Protein AF-R6AYK2-F1 (afdb_monomer)

Radius of gyration: 21.03 Å; Cα contacts (8 Å, |Δi|>4): 185; chains: 1; bounding box: 47×39×58 Å

Foldseek 3Di:
DLVLLVCLLVDPDPVSLVVSLVVLCVVVVVVVVVVVVVVVCLQQDWFWAQDPVVRATDIDGSLLVVLCVVCVVLVVLQVQLVVLLVCLSVCSNPDSPPSCSNVSNVSSVVSNVVSVVCSLQDDRTQVAADPPDRSPTDHPVRPDDDPVVVVVVVVVCVCVVVVVVVVVVVVVVVVVPDDD

Structure (mmCIF, N/CA/C/O backbone):
data_AF-R6AYK2-F1
#
_entry.id   AF-R6AYK2-F1
#
loop_
_atom_site.group_PDB
_atom_site.id
_atom_site.type_symbol
_atom_site.label_atom_id
_atom_site.label_alt_id
_atom_site.label_comp_id
_atom_site.label_asym_id
_atom_site.label_entity_id
_atom_site.label_seq_id
_atom_site.pdbx_PDB_ins_code
_atom_site.Cartn_x
_atom_site.Cartn_y
_atom_site.Cartn_z
_atom_site.occupancy
_atom_site.B_iso_or_equiv
_atom_site.auth_seq_id
_atom_site.auth_comp_id
_atom_site.auth_asym_id
_atom_site.auth_atom_id
_atom_site.pdbx_PDB_model_num
ATOM 1 N N . MET A 1 1 ? -0.346 2.649 16.022 1.00 81.25 1 MET A N 1
ATOM 2 C CA . MET A 1 1 ? -1.667 2.853 15.358 1.00 81.25 1 MET A CA 1
ATOM 3 C C . MET A 1 1 ? -2.576 1.606 15.294 1.00 81.25 1 MET A C 1
ATOM 5 O O . MET A 1 1 ? -3.534 1.567 16.056 1.00 81.25 1 MET A O 1
ATOM 9 N N . LEU A 1 2 ? -2.328 0.584 14.452 1.00 85.12 2 LEU A N 1
ATOM 10 C CA . LEU A 1 2 ? -3.235 -0.587 14.296 1.00 85.12 2 LEU A CA 1
ATOM 11 C C . LEU A 1 2 ? -3.504 -1.344 15.611 1.00 85.12 2 LEU A C 1
ATOM 13 O O . LEU A 1 2 ? -4.649 -1.671 15.910 1.00 85.12 2 LEU A O 1
ATOM 17 N N . GLY A 1 3 ? -2.471 -1.554 16.434 1.00 84.00 3 GLY A N 1
ATOM 18 C CA . GLY A 1 3 ? -2.627 -2.174 17.756 1.00 84.00 3 GLY A CA 1
ATOM 19 C C . GLY A 1 3 ? -3.515 -1.362 18.706 1.00 84.00 3 GLY A C 1
ATOM 20 O O . GLY A 1 3 ? -4.339 -1.932 19.412 1.00 84.00 3 GLY A O 1
ATOM 21 N N . ALA A 1 4 ? -3.429 -0.028 18.667 1.00 83.38 4 ALA A N 1
ATOM 22 C CA . ALA A 1 4 ? -4.300 0.838 19.461 1.00 83.38 4 ALA A CA 1
ATOM 23 C C . ALA A 1 4 ? -5.765 0.737 19.005 1.00 83.38 4 ALA A C 1
ATOM 25 O O . ALA A 1 4 ? -6.649 0.647 19.853 1.00 83.38 4 ALA A O 1
ATOM 26 N N . LEU A 1 5 ? -6.022 0.672 17.690 1.00 84.44 5 LEU A N 1
ATOM 27 C CA . LEU A 1 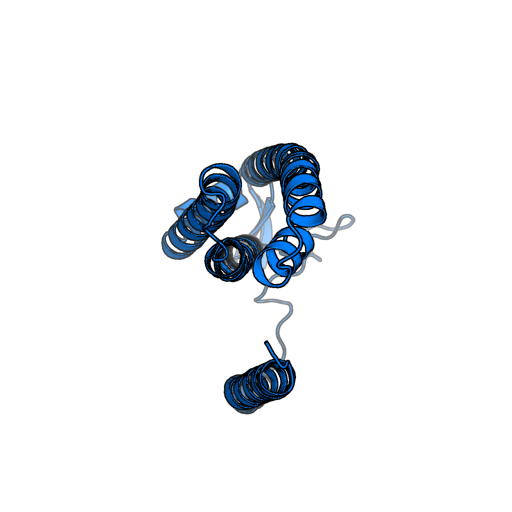5 ? -7.363 0.432 17.132 1.00 84.44 5 LEU A CA 1
ATOM 28 C C . LEU A 1 5 ? -7.912 -0.951 17.512 1.00 84.44 5 LEU A C 1
ATOM 30 O O . LEU A 1 5 ? -9.092 -1.069 17.842 1.00 84.44 5 LEU A O 1
ATOM 34 N N . TYR A 1 6 ? -7.064 -1.984 17.504 1.00 86.00 6 TYR A N 1
ATOM 35 C CA . TYR A 1 6 ? -7.439 -3.329 17.946 1.00 86.00 6 TYR A CA 1
ATOM 36 C C . TYR A 1 6 ? -7.851 -3.337 19.424 1.00 86.00 6 TYR A C 1
ATOM 38 O O . TYR A 1 6 ? -8.930 -3.822 19.769 1.00 86.00 6 TYR A O 1
ATOM 46 N N . LEU A 1 7 ? -7.029 -2.744 20.294 1.00 84.62 7 LEU A N 1
ATOM 47 C CA . LEU A 1 7 ? -7.304 -2.662 21.730 1.00 84.62 7 LEU A CA 1
ATOM 48 C C . LEU A 1 7 ? -8.538 -1.805 22.035 1.00 84.62 7 LEU A C 1
ATOM 50 O O . LEU A 1 7 ? -9.324 -2.180 22.901 1.00 84.62 7 LEU A O 1
ATOM 54 N N . LEU A 1 8 ? -8.750 -0.704 21.309 1.00 82.19 8 LEU A N 1
ATOM 55 C CA . LEU A 1 8 ? -9.958 0.125 21.411 1.00 82.19 8 LEU A CA 1
ATOM 56 C C . LEU A 1 8 ? -11.237 -0.646 21.075 1.00 82.19 8 LEU A C 1
ATOM 58 O O . LEU A 1 8 ? -12.250 -0.447 21.737 1.00 82.19 8 LEU A O 1
ATOM 62 N N . ASN A 1 9 ? -11.197 -1.525 20.071 1.00 83.12 9 ASN A N 1
ATOM 63 C CA . ASN A 1 9 ? -12.343 -2.365 19.723 1.00 83.12 9 ASN A CA 1
ATOM 64 C C . ASN A 1 9 ? -12.621 -3.427 20.802 1.00 83.12 9 ASN A C 1
ATOM 66 O O . ASN A 1 9 ? -13.769 -3.787 21.056 1.00 83.12 9 ASN A O 1
ATOM 70 N N . ARG A 1 10 ? -11.564 -3.931 21.449 1.00 80.75 10 ARG A N 1
ATOM 71 C CA . ARG A 1 10 ? -11.650 -5.055 22.387 1.00 80.75 10 ARG A CA 1
ATOM 72 C C . ARG A 1 10 ? -11.799 -4.651 23.853 1.00 80.75 10 ARG A C 1
ATOM 74 O O . ARG A 1 10 ? -12.178 -5.511 24.632 1.00 80.75 10 ARG A O 1
ATOM 81 N N . THR A 1 11 ? -11.518 -3.416 24.256 1.00 80.69 11 THR A N 1
ATOM 82 C CA . THR A 1 11 ? -11.473 -3.022 25.678 1.00 80.69 11 THR A CA 1
ATOM 83 C C . THR A 1 11 ? -12.699 -2.201 26.072 1.00 80.69 11 THR A C 1
ATOM 85 O O . THR A 1 11 ? -12.970 -1.183 25.443 1.00 80.69 11 THR A O 1
ATOM 88 N N . ASP A 1 12 ? -13.388 -2.572 27.157 1.00 78.12 12 ASP A N 1
ATOM 89 C CA . ASP A 1 12 ? -14.574 -1.856 27.673 1.00 78.12 12 ASP A CA 1
ATOM 90 C C . ASP A 1 12 ? -14.268 -0.860 28.804 1.00 78.12 12 ASP A C 1
ATOM 92 O O . ASP A 1 12 ? -15.138 -0.108 29.235 1.00 78.12 12 ASP A O 1
ATOM 96 N N . GLN A 1 13 ? -13.020 -0.807 29.277 1.00 82.88 13 GLN A N 1
ATOM 97 C CA . GLN A 1 13 ? -12.623 0.098 30.354 1.00 82.88 13 GLN A CA 1
ATOM 98 C C . GLN A 1 13 ? -12.508 1.553 29.854 1.00 82.88 13 GLN A C 1
ATOM 100 O O . GLN A 1 13 ? -11.624 1.851 29.041 1.00 82.88 13 GLN A O 1
ATOM 105 N N . PRO A 1 14 ? -13.317 2.498 30.375 1.00 81.12 14 PRO A N 1
ATOM 106 C CA . PRO A 1 14 ? -13.378 3.868 29.856 1.00 81.12 14 PRO A CA 1
ATOM 107 C C . PRO A 1 14 ? -12.063 4.639 30.048 1.00 81.12 14 PRO A C 1
ATOM 109 O O . PRO A 1 14 ? -11.668 5.428 29.192 1.00 81.12 14 PRO A O 1
ATOM 112 N N . GLN A 1 15 ? -11.330 4.370 31.134 1.00 83.81 15 GLN A N 1
ATOM 113 C CA . GLN A 1 15 ? -10.035 5.006 31.401 1.00 83.81 15 GLN A CA 1
ATOM 114 C C . GLN A 1 15 ? -8.967 4.612 30.365 1.00 83.81 15 GLN A C 1
ATOM 116 O O . GLN A 1 15 ? -8.182 5.457 29.926 1.00 83.81 15 GLN A O 1
ATOM 121 N N . LEU A 1 16 ? -8.957 3.342 29.938 1.00 82.56 16 LEU A N 1
ATOM 122 C CA . LEU A 1 16 ? -8.035 2.848 28.913 1.00 82.56 16 LEU A CA 1
ATOM 123 C C . LEU A 1 16 ? -8.409 3.364 27.523 1.00 82.56 16 LEU A C 1
ATOM 125 O O . LEU A 1 16 ? -7.521 3.749 26.767 1.00 82.56 16 LEU A O 1
ATOM 129 N N . GLN A 1 17 ? -9.702 3.444 27.200 1.00 82.25 17 GLN A N 1
ATOM 130 C CA . GLN A 1 17 ? -10.161 3.966 25.909 1.00 82.25 17 GLN A CA 1
ATOM 131 C C . GLN A 1 17 ? -9.710 5.414 25.676 1.00 82.25 17 GLN A C 1
ATOM 133 O O . GLN A 1 17 ? -9.207 5.734 24.598 1.00 82.25 17 GLN A O 1
ATOM 138 N N . THR A 1 18 ? -9.822 6.284 26.685 1.00 83.38 18 THR A N 1
ATOM 139 C CA . THR A 1 18 ? -9.383 7.686 26.573 1.00 83.38 18 THR A CA 1
ATOM 140 C C . THR A 1 18 ? -7.877 7.790 26.323 1.00 83.38 18 THR A C 1
ATOM 142 O O . THR A 1 18 ? -7.441 8.547 25.452 1.00 83.38 18 THR A O 1
ATOM 145 N N . ARG A 1 19 ? -7.069 6.986 27.030 1.00 86.12 19 ARG A N 1
ATOM 146 C CA . ARG A 1 19 ? -5.612 6.934 26.823 1.00 86.12 19 ARG A CA 1
ATOM 147 C C . ARG A 1 19 ? -5.253 6.399 25.438 1.00 86.12 19 ARG A C 1
ATOM 149 O O . ARG A 1 19 ? -4.429 7.003 24.758 1.00 86.12 19 ARG A O 1
ATOM 156 N N . LEU A 1 20 ? -5.905 5.323 24.997 1.00 85.62 20 LEU A N 1
ATOM 157 C CA . LEU A 1 20 ? -5.678 4.715 23.684 1.00 85.62 20 LEU A CA 1
ATOM 158 C C . LEU A 1 20 ? -6.032 5.659 22.534 1.00 85.62 20 LEU A C 1
ATOM 160 O O . LEU A 1 20 ? -5.306 5.687 21.549 1.00 85.62 20 LEU A O 1
ATOM 164 N N . ARG A 1 21 ? -7.092 6.470 22.649 1.00 82.31 21 ARG A N 1
ATOM 165 C CA . ARG A 1 21 ? -7.430 7.482 21.628 1.00 82.31 21 ARG A CA 1
ATOM 166 C C . ARG A 1 21 ? -6.398 8.595 21.546 1.00 82.31 21 ARG A C 1
ATOM 168 O O . ARG A 1 21 ? -6.026 9.007 20.451 1.00 82.31 21 ARG A O 1
ATOM 175 N N . ARG A 1 22 ? -5.909 9.064 22.696 1.00 85.62 22 ARG A N 1
ATOM 176 C CA . ARG A 1 22 ? -4.830 10.055 22.725 1.00 85.62 22 ARG A CA 1
ATOM 177 C C . ARG A 1 22 ? -3.554 9.479 22.110 1.00 85.62 22 ARG A C 1
ATOM 179 O O . ARG A 1 22 ? -2.955 10.135 21.266 1.00 85.62 22 ARG A O 1
ATOM 186 N N . GLN A 1 23 ? -3.191 8.246 22.468 1.00 87.50 23 GLN A N 1
ATOM 187 C CA . GLN A 1 23 ? -2.047 7.552 21.874 1.00 87.50 23 GLN A CA 1
ATOM 188 C C . GLN A 1 23 ? -2.231 7.339 20.370 1.00 87.50 23 GLN A C 1
ATOM 190 O O . GLN A 1 23 ? -1.295 7.528 19.605 1.00 87.50 23 GLN A O 1
ATOM 195 N N . LEU A 1 24 ? -3.443 6.995 19.929 1.00 87.69 24 LEU A N 1
ATOM 196 C CA . LEU A 1 24 ? -3.752 6.819 18.517 1.00 87.69 24 LEU A CA 1
ATOM 197 C C . LEU A 1 24 ? -3.456 8.091 17.721 1.00 87.69 24 LEU A C 1
ATOM 199 O O . LEU A 1 24 ? -2.847 7.990 16.666 1.00 87.69 24 LEU A O 1
ATOM 203 N N . LEU A 1 25 ? -3.848 9.264 18.225 1.00 85.94 25 LEU A N 1
ATOM 204 C CA . LEU A 1 25 ? -3.532 10.545 17.587 1.00 85.94 25 LEU A CA 1
ATOM 205 C C . LEU A 1 25 ? -2.028 10.840 17.601 1.00 85.94 25 LEU A C 1
ATOM 207 O O . LEU A 1 25 ? -1.486 11.253 16.578 1.00 85.94 25 LEU A O 1
ATOM 211 N N . ILE A 1 26 ? -1.361 10.590 18.731 1.00 89.69 26 ILE A N 1
ATOM 212 C CA . ILE A 1 26 ? 0.090 10.781 18.872 1.00 89.69 26 ILE A CA 1
ATOM 213 C C . ILE A 1 26 ? 0.863 9.893 17.891 1.00 89.69 26 ILE A C 1
ATOM 215 O O . ILE A 1 26 ? 1.862 10.345 17.352 1.00 89.69 26 ILE A O 1
ATOM 219 N N . ASP A 1 27 ? 0.398 8.673 17.619 1.00 90.44 27 ASP A N 1
ATOM 220 C CA . ASP A 1 27 ? 1.011 7.773 16.638 1.00 90.44 27 ASP A CA 1
ATOM 221 C C . ASP A 1 27 ? 0.622 8.131 15.194 1.00 90.44 27 ASP A C 1
ATOM 223 O O . ASP A 1 27 ? 1.444 8.060 14.281 1.00 90.44 27 ASP A O 1
ATOM 227 N N . ALA A 1 28 ? -0.655 8.452 14.960 1.00 89.25 28 ALA A N 1
ATOM 228 C CA . ALA A 1 28 ? -1.212 8.608 13.620 1.00 89.25 28 ALA A CA 1
ATOM 229 C C . ALA A 1 28 ? -0.709 9.876 12.928 1.00 89.25 28 ALA A C 1
ATOM 231 O O . ALA A 1 28 ? -0.430 9.832 11.735 1.00 89.25 28 ALA A O 1
ATOM 232 N N . VAL A 1 29 ? -0.572 10.988 13.656 1.00 89.50 29 VAL A N 1
ATOM 233 C CA . VAL A 1 29 ? -0.095 12.263 13.097 1.00 89.50 29 VAL A CA 1
ATOM 234 C C . VAL A 1 29 ? 1.333 12.161 12.533 1.00 89.50 29 VAL A C 1
ATOM 236 O O . VAL A 1 29 ? 1.503 12.456 11.348 1.00 89.50 29 VAL A O 1
ATOM 239 N N . PRO A 1 30 ? 2.359 11.722 13.292 1.00 93.19 30 PRO A N 1
ATOM 240 C CA . PRO A 1 30 ? 3.710 11.585 12.754 1.00 93.19 30 PRO A CA 1
ATOM 241 C C . PRO A 1 30 ? 3.786 10.498 11.682 1.00 93.19 30 PRO A C 1
ATOM 243 O O . PRO A 1 30 ? 4.484 10.690 10.690 1.00 93.19 30 PRO A O 1
ATOM 246 N N . PHE A 1 31 ? 3.039 9.395 11.826 1.00 92.12 31 PHE A N 1
ATOM 247 C CA . PHE A 1 31 ? 2.958 8.373 10.782 1.00 92.12 31 PHE A CA 1
ATOM 248 C C . PHE A 1 31 ? 2.431 8.953 9.468 1.00 92.12 31 PHE A C 1
ATOM 250 O O . PHE A 1 31 ? 3.048 8.741 8.431 1.00 92.12 31 PHE A O 1
ATOM 257 N N . LEU A 1 32 ? 1.327 9.705 9.503 1.00 91.69 32 LEU A N 1
ATOM 258 C CA . LEU A 1 32 ? 0.737 10.301 8.308 1.00 91.69 32 LEU A CA 1
ATOM 259 C C . LEU A 1 32 ? 1.691 11.310 7.663 1.00 91.69 32 LEU A C 1
ATOM 261 O O . LEU A 1 32 ? 1.838 11.312 6.446 1.00 91.69 32 LEU A O 1
ATOM 265 N N . LEU A 1 33 ? 2.361 12.135 8.470 1.00 93.25 33 LEU A N 1
ATOM 266 C CA . LEU A 1 33 ? 3.325 13.119 7.978 1.00 93.25 33 LEU A CA 1
ATOM 267 C C . LEU A 1 33 ? 4.503 12.426 7.283 1.00 93.25 33 LEU A C 1
ATOM 269 O O . LEU A 1 33 ? 4.803 12.743 6.134 1.00 93.25 33 LEU A O 1
ATOM 273 N N . LEU A 1 34 ? 5.124 11.441 7.940 1.00 94.88 34 LEU A N 1
ATOM 274 C CA . LEU A 1 34 ? 6.226 10.667 7.361 1.00 94.88 34 LEU A CA 1
ATOM 275 C C . LEU A 1 34 ? 5.782 9.876 6.128 1.00 94.88 34 LEU A C 1
ATOM 277 O O . LEU A 1 34 ? 6.518 9.810 5.148 1.00 94.88 34 LEU A O 1
ATOM 281 N N . PHE A 1 35 ? 4.576 9.312 6.150 1.00 92.31 35 PHE A N 1
ATOM 282 C CA . PHE A 1 35 ? 4.016 8.576 5.023 1.00 92.31 35 PHE A CA 1
ATOM 283 C C . PHE A 1 35 ? 3.781 9.486 3.816 1.00 92.31 35 PHE A C 1
ATOM 285 O O . PHE A 1 35 ? 4.199 9.147 2.714 1.00 92.31 35 PHE A O 1
ATOM 292 N N . VAL A 1 36 ? 3.171 10.658 4.004 1.00 92.31 36 VAL A N 1
ATOM 293 C CA . VAL A 1 36 ? 2.962 11.628 2.918 1.00 92.31 36 VAL A CA 1
ATOM 294 C C . VAL A 1 36 ? 4.301 12.136 2.388 1.00 92.31 36 VAL A C 1
ATOM 296 O O . VAL A 1 36 ? 4.488 12.172 1.174 1.00 92.31 36 VAL A O 1
ATOM 299 N N . ALA A 1 37 ? 5.253 12.461 3.268 1.00 93.62 37 ALA A N 1
ATOM 300 C CA . ALA A 1 37 ? 6.599 12.857 2.860 1.00 93.62 37 ALA A CA 1
ATOM 301 C C . ALA A 1 37 ? 7.285 11.759 2.030 1.00 93.62 37 ALA A C 1
ATOM 303 O O . ALA A 1 37 ? 7.859 12.047 0.981 1.00 93.62 37 ALA A O 1
ATOM 304 N N . TYR A 1 38 ? 7.165 10.499 2.453 1.00 93.00 38 TYR A N 1
ATOM 305 C CA . TYR A 1 38 ? 7.685 9.348 1.722 1.00 93.00 38 TYR A CA 1
ATOM 306 C C . TYR A 1 38 ? 6.997 9.151 0.368 1.00 93.00 38 TYR A C 1
ATOM 308 O O . TYR A 1 38 ? 7.677 8.914 -0.623 1.00 93.00 38 TYR A O 1
ATOM 316 N N . VAL A 1 39 ? 5.671 9.284 0.292 1.00 91.44 39 VAL A N 1
ATOM 317 C CA . VAL A 1 39 ? 4.927 9.170 -0.972 1.00 91.44 39 VAL A CA 1
ATOM 318 C C . VAL A 1 39 ? 5.350 10.269 -1.944 1.00 91.44 39 VAL A C 1
ATOM 320 O O . VAL A 1 39 ? 5.612 9.975 -3.105 1.00 91.44 39 VAL A O 1
ATOM 323 N N . VAL A 1 40 ? 5.480 11.516 -1.484 1.00 91.25 40 VAL A N 1
ATOM 324 C CA . VAL A 1 40 ? 5.973 12.619 -2.324 1.00 91.25 40 VAL A CA 1
ATOM 325 C C . VAL A 1 40 ? 7.393 12.331 -2.806 1.00 91.25 40 VAL A C 1
ATOM 327 O O . VAL A 1 40 ? 7.654 12.445 -3.999 1.00 91.25 40 VAL A O 1
ATOM 330 N N . PHE A 1 41 ? 8.285 11.902 -1.910 1.00 92.00 41 PHE A N 1
ATOM 331 C CA . PHE A 1 41 ? 9.645 11.500 -2.267 1.00 92.00 41 PHE A CA 1
ATOM 332 C C . PHE A 1 41 ? 9.661 10.372 -3.308 1.00 92.00 41 PHE A C 1
ATOM 334 O O . PHE A 1 41 ? 10.396 10.439 -4.288 1.00 92.00 41 PHE A O 1
ATOM 341 N N . LEU A 1 42 ? 8.820 9.352 -3.139 1.00 89.25 42 LEU A N 1
ATOM 342 C CA . LEU A 1 42 ? 8.717 8.227 -4.063 1.00 89.25 42 LEU A CA 1
ATOM 343 C C . LEU A 1 42 ? 8.246 8.695 -5.446 1.00 89.25 42 LEU A C 1
ATOM 345 O O . LEU A 1 42 ? 8.827 8.303 -6.453 1.00 89.25 42 LEU A O 1
ATOM 349 N N . LEU A 1 43 ? 7.244 9.575 -5.505 1.00 87.50 43 LEU A N 1
ATOM 350 C CA . LEU A 1 43 ? 6.733 10.124 -6.763 1.00 87.50 43 LEU A CA 1
ATOM 351 C C . LEU A 1 43 ? 7.760 10.995 -7.495 1.00 87.50 43 LEU A C 1
ATOM 353 O O . LEU A 1 43 ? 7.752 11.019 -8.724 1.00 87.50 43 LEU A O 1
ATOM 357 N N . THR A 1 44 ? 8.634 11.699 -6.768 1.00 87.81 44 THR A N 1
ATOM 358 C CA . THR A 1 44 ? 9.668 12.571 -7.351 1.00 87.81 44 THR A CA 1
ATOM 359 C C . THR A 1 44 ? 10.985 11.860 -7.652 1.00 87.81 44 THR A C 1
ATOM 361 O O . THR A 1 44 ? 11.834 12.411 -8.352 1.00 87.81 44 THR A O 1
ATOM 364 N N . THR A 1 45 ? 11.160 10.634 -7.162 1.00 87.25 45 THR A N 1
ATOM 365 C CA . THR A 1 45 ? 12.389 9.861 -7.345 1.00 87.25 45 THR A CA 1
ATOM 366 C C . THR A 1 45 ? 12.525 9.351 -8.783 1.00 87.25 45 THR A C 1
ATOM 368 O O . THR A 1 45 ? 11.564 8.890 -9.409 1.00 87.25 45 THR A O 1
ATOM 371 N N . SER A 1 46 ? 13.746 9.413 -9.317 1.00 85.44 46 SER A N 1
ATOM 372 C CA . SER A 1 46 ? 14.113 8.753 -10.570 1.00 85.44 46 SER A CA 1
ATOM 373 C C . SER A 1 46 ? 14.273 7.245 -10.360 1.00 85.44 46 SER A C 1
ATOM 375 O O . SER A 1 46 ? 14.781 6.788 -9.337 1.00 85.44 46 SER A O 1
ATOM 377 N N . GLY A 1 47 ? 13.824 6.456 -11.333 1.00 84.44 47 GLY A N 1
ATOM 378 C CA . GLY A 1 47 ? 13.887 4.994 -11.281 1.00 84.44 47 GLY A CA 1
ATOM 379 C C . GLY A 1 47 ? 14.590 4.411 -12.500 1.00 84.44 47 GLY A C 1
ATOM 380 O 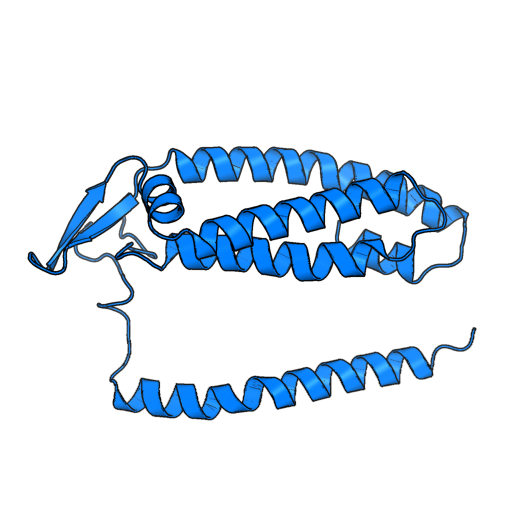O . GLY A 1 47 ? 14.814 5.105 -13.487 1.00 84.44 47 GLY A O 1
ATOM 381 N N . LEU A 1 48 ? 14.934 3.125 -12.436 1.00 84.94 48 LEU A N 1
ATOM 382 C CA . LEU A 1 48 ? 15.464 2.390 -13.583 1.00 84.94 48 LEU A CA 1
ATOM 383 C C . LEU A 1 48 ? 14.330 1.655 -14.300 1.00 84.94 48 LEU A C 1
ATOM 385 O O . LEU A 1 48 ? 13.604 0.853 -13.702 1.00 84.94 48 LEU A O 1
ATOM 389 N N . THR A 1 49 ? 14.218 1.914 -15.595 1.00 84.56 49 THR A N 1
ATOM 390 C CA . THR A 1 49 ? 13.282 1.268 -16.508 1.00 84.56 49 THR A CA 1
ATOM 391 C C . THR A 1 49 ? 14.020 0.227 -17.325 1.00 84.56 49 THR A C 1
ATOM 393 O O . THR A 1 49 ? 15.026 0.522 -17.966 1.00 84.56 49 THR A O 1
ATOM 396 N N . TYR A 1 50 ? 13.504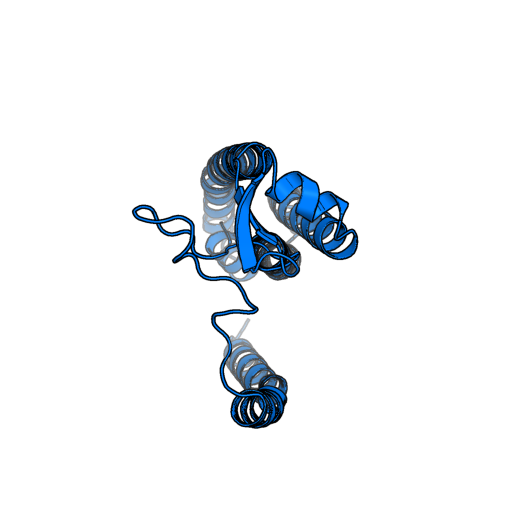 -0.992 -17.327 1.00 82.94 50 TYR A N 1
ATOM 397 C CA . TYR A 1 50 ? 13.946 -2.051 -18.214 1.00 82.94 50 TYR A CA 1
ATOM 398 C C . TYR A 1 50 ? 13.314 -1.856 -19.595 1.00 82.94 50 TYR A C 1
ATOM 400 O O . TYR A 1 50 ? 12.089 -1.815 -19.721 1.00 82.94 50 TYR A O 1
ATOM 408 N N . GLN A 1 51 ? 14.132 -1.728 -20.636 1.00 83.06 51 GLN A N 1
ATOM 409 C CA . GLN A 1 51 ? 13.664 -1.689 -22.019 1.00 83.06 51 GLN A CA 1
ATOM 410 C C . GLN A 1 51 ? 13.743 -3.096 -22.628 1.00 83.06 51 GLN A C 1
ATOM 412 O O . GLN A 1 51 ? 14.846 -3.582 -22.877 1.00 83.06 51 GLN A O 1
ATOM 417 N N . PRO A 1 52 ? 12.608 -3.754 -22.932 1.00 76.50 52 PRO A N 1
ATOM 418 C CA . PRO A 1 52 ? 12.622 -5.114 -23.476 1.00 76.50 52 PRO A CA 1
ATOM 419 C C . PRO A 1 52 ? 13.291 -5.214 -24.854 1.00 76.50 52 PRO A C 1
ATOM 421 O O . PRO A 1 52 ? 13.858 -6.248 -25.184 1.00 76.50 52 PRO A O 1
ATOM 424 N N . ALA A 1 53 ? 13.241 -4.138 -25.648 1.00 77.81 53 ALA A N 1
ATOM 425 C CA . ALA A 1 53 ? 13.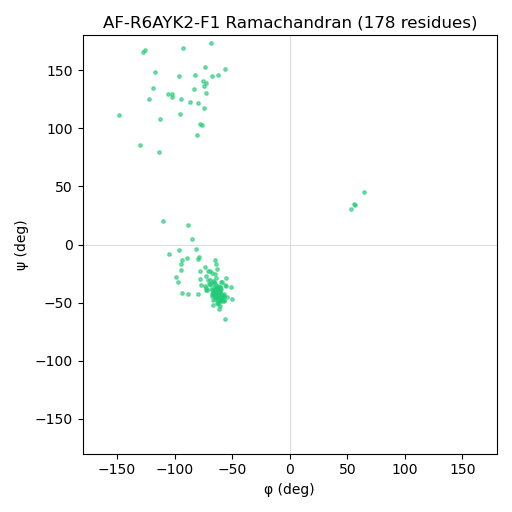797 -4.100 -27.001 1.00 77.81 53 ALA A CA 1
ATOM 426 C C . ALA A 1 53 ? 15.334 -4.046 -27.026 1.00 77.81 53 ALA A C 1
ATOM 428 O O . ALA A 1 53 ? 15.956 -4.637 -27.901 1.00 77.81 53 ALA A O 1
ATOM 429 N N . THR A 1 54 ? 15.947 -3.342 -26.073 1.00 77.00 54 THR A N 1
ATOM 430 C CA . THR A 1 54 ? 17.406 -3.161 -25.980 1.00 77.00 54 THR A CA 1
ATOM 431 C C . THR A 1 54 ? 18.034 -4.017 -24.881 1.00 77.00 54 THR A C 1
ATOM 433 O O . THR A 1 54 ? 19.256 -4.087 -24.799 1.00 77.00 54 THR A O 1
ATOM 436 N N . GLN A 1 55 ? 17.211 -4.665 -24.046 1.00 77.56 55 GLN A N 1
ATOM 437 C CA . GLN A 1 55 ? 17.603 -5.416 -22.848 1.00 77.56 55 GLN A CA 1
ATOM 438 C C . GLN A 1 55 ? 18.475 -4.607 -21.878 1.00 77.56 55 GLN A C 1
ATOM 440 O O . GLN A 1 55 ? 19.307 -5.165 -21.166 1.00 77.56 55 GLN A O 1
ATOM 445 N N . GLN A 1 56 ? 18.273 -3.289 -21.837 1.00 82.56 56 GLN A N 1
ATOM 446 C CA . GLN A 1 56 ? 19.054 -2.378 -21.010 1.00 82.56 56 GLN A CA 1
ATOM 447 C C . GLN A 1 56 ? 18.192 -1.683 -19.963 1.00 82.56 56 GLN A C 1
ATOM 449 O O . GLN A 1 56 ? 17.014 -1.384 -20.179 1.00 82.56 56 GLN A O 1
ATOM 454 N N . PHE A 1 57 ? 18.814 -1.388 -18.826 1.00 84.06 57 PHE A N 1
ATOM 455 C CA . PHE A 1 57 ? 18.257 -0.507 -17.811 1.00 84.06 57 PHE A CA 1
ATOM 456 C C . PHE A 1 57 ? 18.611 0.946 -18.120 1.00 84.06 57 PHE A C 1
ATOM 458 O O . PHE A 1 57 ? 19.789 1.300 -18.210 1.00 84.06 57 PHE A O 1
ATOM 465 N N . VAL A 1 58 ? 17.586 1.783 -18.260 1.00 85.38 58 VAL A N 1
ATOM 466 C CA . VAL A 1 58 ? 17.704 3.221 -18.525 1.00 85.38 58 VAL A CA 1
ATOM 467 C C . VAL A 1 58 ? 17.070 3.986 -17.370 1.00 85.38 58 VAL A C 1
ATOM 469 O O . VAL A 1 58 ? 15.985 3.635 -16.912 1.00 85.38 58 VAL A O 1
ATOM 472 N N . ALA A 1 59 ? 17.743 5.026 -16.880 1.00 85.25 59 ALA A N 1
ATOM 473 C CA . ALA A 1 59 ? 17.186 5.887 -15.845 1.00 85.25 59 ALA A CA 1
ATOM 474 C C . ALA A 1 59 ? 16.074 6.771 -16.422 1.00 85.25 59 ALA A C 1
ATOM 476 O O . ALA A 1 59 ? 16.262 7.443 -17.435 1.00 85.25 59 ALA A O 1
ATOM 477 N N . GLU A 1 60 ? 14.927 6.787 -15.754 1.00 85.38 60 GLU A N 1
ATOM 478 C CA . GLU A 1 60 ? 13.767 7.588 -16.116 1.00 85.38 60 GLU A CA 1
ATOM 479 C C . GLU A 1 60 ? 13.396 8.500 -14.933 1.00 85.38 60 GLU A C 1
ATOM 481 O O . GLU A 1 60 ? 13.218 8.016 -13.804 1.00 85.38 60 GLU A O 1
ATOM 486 N N . PRO A 1 61 ? 13.302 9.825 -15.141 1.00 86.56 61 PRO A N 1
ATOM 487 C CA . PRO A 1 61 ? 12.854 10.737 -14.098 1.00 86.56 61 PRO A CA 1
ATOM 488 C C . PRO A 1 61 ? 11.370 10.494 -13.789 1.00 86.56 61 PRO A C 1
ATOM 490 O O . PRO A 1 61 ? 10.595 10.178 -14.688 1.00 86.56 61 PRO A O 1
ATOM 493 N N . TYR A 1 62 ? 10.970 10.646 -12.521 1.00 86.12 62 TYR A N 1
ATOM 494 C CA . TYR A 1 62 ? 9.579 10.467 -12.070 1.00 86.12 62 TYR A CA 1
ATOM 495 C C . TYR A 1 62 ? 8.976 9.091 -12.403 1.00 86.12 62 TYR A C 1
ATOM 497 O O . TYR A 1 62 ? 7.774 8.959 -12.646 1.00 86.12 62 TYR A O 1
ATOM 505 N N . LYS A 1 63 ? 9.799 8.034 -12.387 1.00 85.31 63 LYS A N 1
ATOM 506 C CA . LYS A 1 63 ? 9.393 6.695 -12.837 1.00 85.31 63 LYS A CA 1
ATOM 507 C C . LYS A 1 63 ? 8.140 6.174 -12.131 1.00 85.31 63 LYS A C 1
ATOM 509 O O . LYS A 1 63 ? 7.233 5.650 -12.772 1.00 85.31 63 LYS A O 1
ATOM 514 N N . TYR A 1 64 ? 8.068 6.329 -10.812 1.00 85.50 64 TYR A N 1
ATOM 515 C CA . TYR A 1 64 ? 6.938 5.825 -10.033 1.00 85.50 64 TYR A CA 1
ATOM 516 C C . TYR A 1 64 ? 5.646 6.613 -10.277 1.00 85.50 64 TYR A C 1
ATOM 518 O O . TYR A 1 64 ? 4.558 6.039 -10.249 1.00 85.50 64 TYR A O 1
ATOM 526 N N . LEU A 1 65 ? 5.758 7.907 -10.589 1.00 86.38 65 LEU A N 1
ATOM 527 C CA . LEU A 1 65 ? 4.626 8.722 -11.021 1.00 86.38 65 LEU A CA 1
ATOM 528 C C . LEU A 1 65 ? 4.113 8.235 -12.379 1.00 86.38 65 LEU A C 1
ATOM 530 O O . LEU A 1 65 ? 2.915 7.993 -12.526 1.00 86.38 65 LEU A O 1
ATOM 534 N N . HIS A 1 66 ? 5.006 8.013 -13.349 1.00 87.25 66 HIS A N 1
ATOM 535 C CA . HIS A 1 66 ? 4.617 7.451 -14.645 1.00 87.25 66 HIS A CA 1
ATOM 536 C C . HIS A 1 66 ? 3.976 6.066 -14.496 1.00 87.25 66 HIS A C 1
ATOM 538 O O . HIS A 1 66 ? 2.982 5.782 -15.159 1.00 87.25 66 HIS A O 1
ATOM 544 N N . ASN A 1 67 ? 4.469 5.231 -13.577 1.00 87.31 67 ASN A N 1
ATOM 545 C CA . ASN A 1 67 ? 3.854 3.940 -13.264 1.00 87.31 67 ASN A CA 1
ATOM 546 C C . ASN A 1 67 ? 2.435 4.074 -12.708 1.00 87.31 67 ASN A C 1
ATOM 548 O O . ASN A 1 67 ? 1.553 3.319 -13.113 1.00 87.31 67 ASN A O 1
ATOM 552 N N . LEU A 1 68 ? 2.199 5.027 -11.806 1.00 86.00 68 LEU A N 1
ATOM 553 C CA . LEU A 1 68 ? 0.864 5.307 -11.273 1.00 86.00 68 LEU A CA 1
ATOM 554 C C . LEU A 1 68 ? -0.120 5.747 -12.357 1.00 86.00 68 LEU A C 1
ATOM 556 O O . LEU A 1 68 ? -1.270 5.316 -12.343 1.00 86.00 68 LEU A O 1
ATOM 560 N N . LEU A 1 69 ? 0.330 6.582 -13.295 1.00 87.12 69 LEU A N 1
ATOM 561 C CA . LEU A 1 69 ? -0.496 7.041 -14.412 1.00 87.12 69 LEU A CA 1
ATOM 562 C C . LEU A 1 69 ? -0.737 5.935 -15.448 1.00 87.12 69 LEU A C 1
ATOM 564 O O . LEU A 1 69 ? -1.834 5.833 -15.991 1.00 87.12 69 LEU A O 1
ATOM 568 N N . ALA A 1 70 ? 0.263 5.089 -15.703 1.00 89.19 70 ALA A N 1
ATOM 569 C CA . ALA A 1 70 ? 0.159 3.972 -16.638 1.00 89.19 70 ALA A CA 1
ATOM 570 C C . ALA A 1 70 ? -0.706 2.817 -16.099 1.00 89.19 70 ALA A C 1
ATOM 572 O O . ALA A 1 70 ? -1.296 2.072 -16.882 1.00 89.19 70 ALA A O 1
ATOM 573 N N . LEU A 1 71 ? -0.793 2.658 -14.774 1.00 90.50 71 LEU A N 1
ATOM 574 C CA . LEU A 1 71 ? -1.555 1.602 -14.106 1.00 90.50 71 LEU A CA 1
ATOM 575 C C . LEU A 1 71 ? -2.742 2.190 -13.321 1.00 90.50 71 LEU A C 1
ATOM 577 O O . LEU A 1 71 ? -2.689 2.271 -12.089 1.00 90.50 71 LEU A O 1
ATOM 581 N N . PRO A 1 72 ? -3.861 2.534 -13.994 1.00 88.62 72 PRO A N 1
ATOM 582 C CA . PRO A 1 72 ? -4.996 3.202 -13.351 1.00 88.62 72 PRO A CA 1
ATOM 583 C C . PRO A 1 72 ? -5.600 2.375 -12.207 1.00 88.62 72 PRO A C 1
ATOM 585 O O . PRO A 1 72 ? -6.034 2.925 -11.198 1.00 88.62 72 PRO A O 1
ATOM 588 N N . TRP A 1 73 ? -5.565 1.043 -12.306 1.00 90.75 73 TRP A N 1
ATOM 589 C CA . TRP A 1 73 ? -6.023 0.143 -11.245 1.00 90.75 73 TRP A CA 1
ATOM 590 C C . TRP A 1 73 ? -5.201 0.275 -9.955 1.00 90.75 73 TRP A C 1
ATOM 592 O O . TRP A 1 73 ? -5.766 0.267 -8.863 1.00 90.75 73 TRP A O 1
ATOM 602 N N . VAL A 1 74 ? -3.879 0.438 -10.068 1.00 91.12 74 VAL A N 1
ATOM 603 C CA . VAL A 1 74 ? -2.981 0.612 -8.912 1.00 91.12 74 VAL A CA 1
ATOM 604 C C . VAL A 1 74 ? -3.238 1.959 -8.243 1.00 91.12 74 VAL A C 1
ATOM 606 O O . VAL A 1 74 ? -3.279 2.034 -7.014 1.00 91.12 74 VAL A O 1
ATOM 609 N N . LEU A 1 75 ? -3.495 3.002 -9.037 1.00 90.75 75 LEU A N 1
ATOM 610 C CA . LEU A 1 75 ? -3.888 4.316 -8.532 1.00 90.75 75 LEU A CA 1
ATOM 611 C C . LEU A 1 75 ? -5.192 4.241 -7.732 1.00 90.75 75 LEU A C 1
ATOM 613 O O . LEU A 1 75 ? -5.249 4.746 -6.610 1.00 90.75 75 LEU A O 1
ATOM 617 N N . VAL A 1 76 ? -6.219 3.572 -8.265 1.00 93.31 76 VAL A N 1
ATOM 618 C CA . VAL A 1 76 ? -7.500 3.396 -7.561 1.00 93.31 76 VAL A CA 1
ATOM 619 C C . VAL A 1 76 ? -7.300 2.643 -6.244 1.00 93.31 76 VAL A C 1
ATOM 621 O O . VAL A 1 76 ? -7.791 3.098 -5.212 1.00 93.31 76 VAL A O 1
ATOM 624 N N . LEU A 1 77 ? -6.540 1.541 -6.244 1.00 93.25 77 LEU A N 1
ATOM 625 C CA . LEU A 1 77 ? -6.235 0.779 -5.025 1.00 93.25 77 LEU A CA 1
ATOM 626 C C . LEU A 1 77 ? -5.528 1.641 -3.971 1.00 93.25 77 LEU A C 1
ATOM 628 O O . LEU A 1 77 ? -5.900 1.602 -2.797 1.00 93.25 77 LEU A O 1
ATOM 632 N N . PHE A 1 78 ? -4.550 2.448 -4.391 1.00 93.00 78 PHE A N 1
ATOM 633 C CA . PHE A 1 78 ? -3.821 3.348 -3.503 1.00 93.00 78 PHE A CA 1
ATOM 634 C C . PHE A 1 78 ? -4.747 4.401 -2.882 1.00 93.00 78 PHE A C 1
ATOM 636 O O . PHE A 1 78 ? -4.782 4.549 -1.660 1.00 93.00 78 PHE A O 1
ATOM 643 N N . VAL A 1 79 ? -5.543 5.094 -3.702 1.00 93.12 79 VAL A N 1
ATOM 644 C CA . VAL A 1 79 ? -6.457 6.151 -3.241 1.00 93.12 79 VAL A CA 1
ATOM 645 C C . VAL A 1 79 ? -7.530 5.585 -2.309 1.00 93.12 79 VAL A C 1
ATOM 647 O O . VAL A 1 79 ? -7.747 6.130 -1.227 1.00 93.12 79 VAL A O 1
ATOM 650 N N . VAL A 1 80 ? -8.159 4.464 -2.674 1.00 94.31 80 VAL A N 1
ATOM 651 C CA . VAL A 1 80 ? -9.164 3.795 -1.830 1.00 94.31 80 VAL A CA 1
ATOM 652 C C . VAL A 1 80 ? -8.551 3.354 -0.501 1.00 94.31 80 VAL A C 1
ATOM 654 O O . VAL A 1 80 ? -9.148 3.574 0.555 1.00 94.31 80 VAL A O 1
ATOM 657 N N . GLY A 1 81 ? -7.343 2.786 -0.532 1.00 92.62 81 GLY A N 1
ATOM 658 C CA . GLY A 1 81 ? -6.620 2.393 0.672 1.00 92.62 81 GLY A CA 1
ATOM 659 C C . GLY A 1 81 ? -6.353 3.575 1.610 1.00 92.62 81 GLY A C 1
ATOM 660 O O . GLY A 1 81 ? -6.648 3.494 2.804 1.00 92.62 81 GLY A O 1
ATOM 661 N N . VAL A 1 82 ? -5.873 4.702 1.073 1.00 92.81 82 VAL A N 1
ATOM 662 C CA . VAL A 1 82 ? -5.620 5.925 1.854 1.00 92.81 82 VAL A CA 1
ATOM 663 C C . VAL A 1 82 ? -6.916 6.478 2.452 1.00 92.81 82 VAL A C 1
ATOM 665 O O . VAL A 1 82 ? -6.947 6.807 3.640 1.00 92.81 82 VAL A O 1
ATOM 668 N N . ILE A 1 83 ? -8.002 6.529 1.674 1.00 93.06 83 ILE A N 1
ATOM 669 C CA . ILE A 1 83 ? -9.313 6.995 2.152 1.00 93.06 83 ILE A CA 1
ATOM 670 C C . ILE A 1 83 ? -9.814 6.119 3.306 1.00 93.06 83 ILE A C 1
ATOM 672 O O . ILE A 1 83 ? -10.262 6.655 4.319 1.00 93.06 83 ILE A O 1
ATOM 676 N N . LEU A 1 84 ? -9.699 4.792 3.199 1.00 91.69 84 LEU A N 1
ATOM 677 C CA . LEU A 1 84 ? -10.108 3.863 4.259 1.00 91.69 84 LEU A CA 1
ATOM 678 C C . LEU A 1 84 ? -9.313 4.067 5.554 1.00 91.69 84 LEU A C 1
ATOM 680 O O . LEU A 1 84 ? -9.896 4.064 6.641 1.00 91.69 84 LEU A O 1
ATOM 684 N N . VAL A 1 85 ? -7.998 4.287 5.457 1.00 89.88 85 VAL A N 1
ATOM 685 C CA . VAL A 1 85 ? -7.144 4.545 6.628 1.00 89.88 85 VAL A CA 1
ATOM 686 C C . VAL A 1 85 ? -7.480 5.891 7.272 1.00 89.88 85 VAL A C 1
ATOM 688 O O . VAL A 1 85 ? -7.635 5.965 8.493 1.00 89.88 85 VAL A O 1
ATOM 691 N N . LEU A 1 86 ? -7.657 6.947 6.476 1.00 89.62 86 LEU A N 1
ATOM 692 C CA . LEU A 1 86 ? -8.062 8.261 6.982 1.00 89.62 86 LEU A CA 1
ATOM 693 C C . LEU A 1 86 ? -9.441 8.207 7.639 1.00 89.62 86 LEU A C 1
ATOM 695 O O . LEU A 1 86 ? -9.627 8.731 8.739 1.00 89.62 86 LEU A O 1
ATOM 699 N N . TYR A 1 87 ? -10.391 7.520 7.005 1.00 89.00 87 TYR A N 1
ATOM 700 C CA . TYR A 1 87 ? -11.722 7.304 7.555 1.00 89.00 87 TYR A CA 1
ATOM 701 C C . TYR A 1 87 ? -11.664 6.537 8.880 1.00 89.00 87 TYR A C 1
ATOM 703 O O . TYR A 1 87 ? -12.342 6.919 9.835 1.00 89.00 87 TYR A O 1
ATOM 711 N N . ALA A 1 88 ? -10.814 5.514 8.994 1.00 87.12 88 ALA A N 1
ATOM 712 C CA . ALA A 1 88 ? -10.608 4.780 10.239 1.00 87.12 88 ALA A CA 1
ATOM 713 C C . ALA A 1 88 ? -10.081 5.675 11.372 1.00 87.12 88 ALA A C 1
ATOM 715 O O . ALA A 1 88 ? -10.575 5.601 12.499 1.00 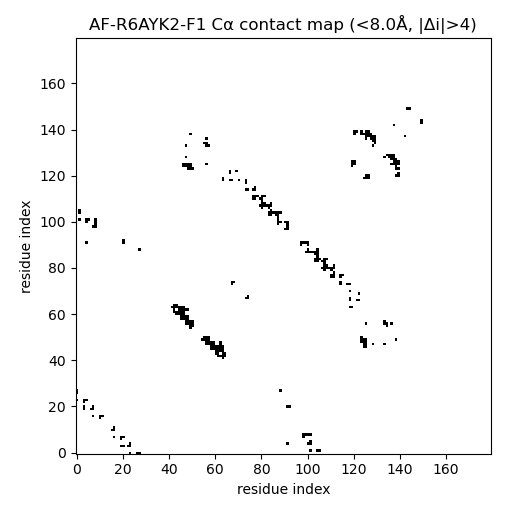87.12 88 ALA A O 1
ATOM 716 N N . ILE A 1 89 ? -9.116 6.553 11.077 1.00 86.12 89 ILE A N 1
ATOM 717 C CA . ILE A 1 89 ? -8.556 7.488 12.061 1.00 86.12 89 ILE A CA 1
ATOM 718 C C . ILE A 1 89 ? -9.630 8.499 12.483 1.00 86.12 89 ILE A C 1
ATOM 720 O O . ILE A 1 89 ? -9.922 8.623 13.672 1.00 86.12 89 ILE A O 1
ATOM 724 N N . VAL A 1 90 ? -10.291 9.166 11.534 1.00 85.12 90 VAL A N 1
ATOM 725 C CA . VAL A 1 90 ? -11.303 10.194 11.832 1.00 85.12 90 VAL A CA 1
ATOM 726 C C . VAL A 1 90 ? -12.501 9.614 12.587 1.00 85.12 90 VAL A C 1
ATOM 728 O O . VAL A 1 90 ? -12.943 10.202 13.577 1.00 85.12 90 VAL A O 1
ATOM 731 N N . SER A 1 91 ? -13.017 8.457 12.161 1.00 82.62 91 SER A N 1
ATOM 732 C CA . SER A 1 91 ? -14.160 7.799 12.813 1.00 82.62 91 SER A CA 1
ATOM 733 C C . SER A 1 91 ? -13.832 7.371 14.245 1.00 82.62 91 SER A C 1
ATOM 735 O O . SER A 1 91 ? -14.643 7.588 15.146 1.00 82.62 91 SER A O 1
ATOM 737 N N . SER A 1 92 ? -12.622 6.856 14.485 1.00 79.69 92 SER A N 1
ATOM 738 C CA . SER A 1 92 ? -12.169 6.455 15.825 1.00 79.69 92 SER A CA 1
ATOM 739 C C . SER A 1 92 ? -11.972 7.625 16.802 1.00 79.69 92 SER A C 1
ATOM 741 O O . SER A 1 92 ? -12.056 7.433 18.018 1.00 79.69 92 SER A O 1
ATOM 743 N N . VAL A 1 93 ? -11.735 8.835 16.283 1.00 75.88 93 VAL A N 1
ATOM 744 C CA . VAL A 1 93 ? -11.555 10.059 17.080 1.00 75.88 93 VAL A CA 1
ATOM 745 C C . VAL A 1 93 ? -12.892 10.750 17.342 1.00 75.88 93 VAL A C 1
ATOM 747 O O . VAL A 1 93 ? -13.138 11.186 18.464 1.00 75.88 93 VAL A O 1
ATOM 750 N N . ARG A 1 94 ? -13.767 10.843 16.330 1.00 73.25 94 ARG A N 1
ATOM 751 C CA . ARG A 1 94 ? -15.047 11.568 16.431 1.00 73.25 94 ARG A CA 1
ATOM 752 C C . ARG A 1 94 ? -16.125 10.813 17.195 1.00 73.25 94 ARG A C 1
ATOM 754 O O . ARG A 1 94 ? -16.924 11.439 17.884 1.00 73.25 94 ARG A O 1
ATOM 761 N N . CYS A 1 95 ? -16.169 9.490 17.085 1.00 64.44 95 CYS A N 1
ATOM 762 C CA . CYS A 1 95 ? -17.239 8.708 17.684 1.00 64.44 95 CYS A CA 1
ATOM 763 C C . CYS A 1 95 ? -16.707 7.832 18.815 1.00 64.44 95 CYS A C 1
ATOM 765 O O . CYS A 1 95 ? -16.081 6.798 18.589 1.00 64.44 95 CYS A O 1
ATOM 767 N N . ALA A 1 96 ? -17.045 8.202 20.053 1.00 57.78 96 ALA A N 1
ATOM 768 C CA . ALA A 1 96 ? -16.679 7.429 21.236 1.00 57.78 96 ALA A CA 1
ATOM 769 C C . ALA A 1 96 ? -17.298 6.015 21.271 1.00 57.78 96 ALA A C 1
ATOM 771 O O . ALA A 1 96 ? -16.777 5.134 21.953 1.00 57.78 96 ALA A O 1
ATOM 772 N N . ALA A 1 97 ? -18.378 5.794 20.519 1.00 57.25 97 ALA A N 1
ATOM 773 C CA . ALA A 1 97 ? -19.044 4.501 20.377 1.00 57.25 97 ALA A CA 1
ATOM 774 C C . ALA A 1 97 ? -18.561 3.687 19.159 1.00 57.25 97 ALA A C 1
ATOM 776 O O . ALA A 1 97 ? -18.845 2.493 19.071 1.00 57.25 97 ALA A O 1
ATOM 777 N N . CYS A 1 98 ? -17.820 4.287 18.216 1.00 60.06 98 CYS A N 1
ATOM 778 C CA . CYS A 1 98 ? -17.387 3.589 17.005 1.00 60.06 98 CYS A CA 1
ATOM 779 C C . CYS A 1 98 ? -16.164 2.714 17.289 1.00 60.06 98 CYS A C 1
ATOM 781 O O . CYS A 1 98 ? -15.016 3.144 17.198 1.00 60.06 98 CYS A O 1
ATOM 783 N N . ARG A 1 99 ? -16.424 1.442 17.590 1.00 64.25 99 ARG A N 1
ATOM 784 C CA . ARG A 1 99 ? -15.401 0.403 17.792 1.00 64.25 99 ARG A CA 1
ATOM 785 C C . ARG A 1 99 ? -14.872 -0.191 16.474 1.00 64.25 99 ARG A C 1
ATOM 787 O O . ARG A 1 99 ? -13.925 -0.968 16.467 1.00 64.25 99 ARG A O 1
ATOM 794 N N . CYS A 1 100 ? -15.430 0.226 15.335 1.00 64.81 100 CYS A N 1
ATOM 795 C CA . CYS A 1 100 ? -15.158 -0.380 14.031 1.00 64.81 100 CYS A CA 1
ATOM 796 C C . CYS A 1 100 ? -13.913 0.148 13.300 1.00 64.81 100 CYS A C 1
ATOM 798 O O . CYS A 1 100 ? -13.670 -0.259 12.169 1.00 64.81 100 CYS A O 1
ATOM 800 N N . GLY A 1 101 ? -13.107 1.027 13.909 1.00 72.81 101 GLY A N 1
ATOM 801 C CA . GLY A 1 101 ? -11.958 1.647 13.230 1.00 72.81 101 GLY A CA 1
ATOM 802 C C . GLY A 1 101 ? -10.974 0.632 12.631 1.00 72.81 101 GLY A C 1
ATOM 803 O O . GLY A 1 101 ? -10.463 0.836 11.533 1.00 72.81 101 GLY A O 1
ATOM 804 N N . ILE A 1 102 ? -10.768 -0.515 13.288 1.00 81.25 102 ILE A N 1
ATOM 805 C CA . ILE A 1 102 ? -9.895 -1.573 12.761 1.00 81.25 102 ILE A CA 1
ATOM 806 C C . ILE A 1 102 ? -10.428 -2.243 11.488 1.00 81.25 102 ILE A C 1
ATOM 808 O O . ILE A 1 102 ? -9.633 -2.624 10.631 1.00 81.25 102 ILE A O 1
ATOM 812 N N . TRP A 1 103 ? -11.749 -2.343 11.327 1.00 82.25 103 TRP A N 1
ATOM 813 C CA . TRP A 1 103 ? -12.367 -2.970 10.155 1.00 82.25 103 TRP A CA 1
ATOM 814 C C . TRP A 1 103 ? -12.176 -2.149 8.881 1.00 82.25 103 TRP A C 1
ATOM 816 O O . TRP A 1 103 ? -12.188 -2.713 7.795 1.00 82.25 103 TRP A O 1
ATOM 826 N N . TYR A 1 104 ? -11.934 -0.843 9.012 1.00 85.81 104 TYR A N 1
ATOM 827 C CA . TYR A 1 104 ? -11.581 0.032 7.894 1.00 85.81 104 TYR A CA 1
ATOM 828 C C . TYR A 1 104 ? -10.060 0.170 7.735 1.00 85.81 104 TYR A C 1
ATOM 830 O O . TYR A 1 104 ? -9.545 0.082 6.621 1.00 85.81 104 TYR A O 1
ATOM 838 N N . ALA A 1 105 ? -9.318 0.314 8.842 1.00 87.75 105 ALA A N 1
ATOM 839 C CA . ALA A 1 105 ? -7.862 0.473 8.799 1.00 87.75 105 ALA A CA 1
ATOM 840 C C . ALA A 1 105 ? -7.138 -0.776 8.280 1.00 87.75 105 ALA A C 1
ATOM 842 O O . ALA A 1 105 ? -6.181 -0.645 7.526 1.00 87.75 105 ALA A O 1
ATOM 843 N N . GLY A 1 106 ? -7.579 -1.975 8.674 1.00 87.88 106 GLY A N 1
ATOM 844 C CA . GLY A 1 106 ? -6.973 -3.243 8.260 1.00 87.88 106 GLY A CA 1
ATOM 845 C C . GLY A 1 106 ? -6.919 -3.413 6.738 1.00 87.88 106 GLY A C 1
ATOM 846 O O . GLY A 1 106 ? -5.819 -3.427 6.182 1.00 87.88 106 GLY A O 1
ATOM 847 N N . PRO A 1 107 ? -8.071 -3.493 6.042 1.00 91.00 107 PRO A N 1
ATOM 848 C CA . PRO A 1 107 ? -8.083 -3.603 4.586 1.00 91.00 107 PRO A CA 1
ATOM 849 C C . PRO A 1 107 ? -7.459 -2.377 3.912 1.00 91.00 107 PRO A C 1
ATOM 851 O O . PRO A 1 107 ? -6.745 -2.539 2.928 1.00 91.00 107 PRO A O 1
ATOM 854 N N . GLY A 1 108 ? -7.644 -1.170 4.463 1.00 92.00 108 GLY A N 1
ATOM 855 C CA . GLY A 1 108 ? -7.024 0.045 3.931 1.00 92.00 108 GLY A CA 1
ATOM 856 C C . GLY A 1 108 ? -5.497 -0.048 3.861 1.00 92.00 108 GLY A C 1
ATOM 857 O O . GLY A 1 108 ? -4.916 0.200 2.808 1.00 92.00 108 GLY A O 1
ATOM 858 N N . VAL A 1 109 ? -4.842 -0.483 4.942 1.00 92.38 109 VAL A N 1
ATOM 859 C CA . VAL A 1 109 ? -3.379 -0.663 4.973 1.00 92.38 109 VAL A CA 1
ATOM 860 C C . VAL A 1 109 ? -2.927 -1.731 3.979 1.00 92.38 109 VAL A C 1
ATOM 862 O O . VAL A 1 109 ? -1.955 -1.504 3.261 1.00 92.38 109 VAL A O 1
ATOM 865 N N . VAL A 1 110 ? -3.634 -2.863 3.892 1.00 93.56 110 VAL A N 1
ATOM 866 C CA . VAL A 1 110 ? -3.309 -3.923 2.920 1.00 93.56 110 VAL A CA 1
ATOM 867 C C . VAL A 1 110 ? -3.359 -3.379 1.492 1.00 93.56 110 VAL A C 1
ATOM 869 O O . VAL A 1 110 ? -2.424 -3.610 0.731 1.00 93.56 110 VAL A O 1
ATOM 872 N N . LEU A 1 111 ? -4.394 -2.608 1.142 1.00 93.81 111 LEU A N 1
ATOM 873 C CA . LEU A 1 111 ? -4.539 -2.005 -0.187 1.00 93.81 111 LEU A CA 1
ATOM 874 C C . LEU A 1 111 ? -3.429 -0.992 -0.498 1.00 93.81 111 LEU A C 1
ATOM 876 O O . LEU A 1 111 ? -2.866 -1.034 -1.590 1.00 93.81 111 LEU A O 1
ATOM 880 N N . VAL A 1 112 ? -3.076 -0.121 0.454 1.00 93.56 112 VAL A N 1
ATOM 881 C CA . VAL A 1 112 ? -1.988 0.860 0.275 1.00 93.56 112 VAL A CA 1
ATOM 882 C C . VAL A 1 112 ? -0.649 0.161 0.053 1.00 93.56 112 VAL A C 1
ATOM 884 O O . VAL A 1 112 ? 0.072 0.497 -0.886 1.00 93.56 112 VAL A O 1
ATOM 887 N N . VAL A 1 113 ? -0.313 -0.820 0.896 1.00 93.00 113 VAL A N 1
ATOM 888 C CA . VAL A 1 113 ? 0.959 -1.550 0.796 1.00 93.00 113 VAL A CA 1
ATOM 889 C C . VAL A 1 113 ? 1.013 -2.358 -0.498 1.00 93.00 113 VAL A C 1
ATOM 891 O O . VAL A 1 113 ? 2.021 -2.310 -1.199 1.00 93.00 113 VAL A O 1
ATOM 894 N N . LEU A 1 114 ? -0.077 -3.043 -0.857 1.00 93.31 114 LEU A N 1
ATOM 895 C CA . LEU A 1 114 ? -0.181 -3.762 -2.125 1.00 93.31 114 LEU A CA 1
ATOM 896 C C . LEU A 1 114 ? 0.044 -2.812 -3.308 1.00 93.31 114 LEU A C 1
ATOM 898 O O . LEU A 1 114 ? 0.839 -3.120 -4.191 1.00 93.31 114 LEU A O 1
ATOM 902 N N . ALA A 1 115 ? -0.606 -1.648 -3.317 1.00 92.56 115 ALA A N 1
ATOM 903 C CA . ALA A 1 115 ? -0.458 -0.679 -4.396 1.00 92.56 115 ALA A CA 1
ATOM 904 C C . ALA A 1 115 ? 0.982 -0.152 -4.515 1.00 92.56 115 ALA A C 1
ATOM 906 O O . ALA A 1 115 ? 1.493 -0.044 -5.627 1.00 92.56 115 ALA A O 1
ATOM 907 N N . LEU A 1 116 ? 1.663 0.110 -3.394 1.00 91.06 116 LEU A N 1
ATOM 908 C CA . LEU A 1 116 ? 3.078 0.504 -3.392 1.00 91.06 116 LEU A CA 1
ATOM 909 C C . LEU A 1 116 ? 3.986 -0.598 -3.958 1.00 91.06 116 LEU A C 1
ATOM 911 O O . LEU A 1 116 ? 4.849 -0.312 -4.786 1.00 91.06 116 LEU A O 1
ATOM 915 N N . LEU A 1 117 ? 3.768 -1.858 -3.567 1.00 90.25 117 LEU A N 1
ATOM 916 C CA . LEU A 1 117 ? 4.538 -2.995 -4.086 1.00 90.25 117 LEU A CA 1
ATOM 917 C C . LEU A 1 117 ? 4.306 -3.208 -5.587 1.00 90.25 117 LEU A C 1
ATOM 919 O O . LEU A 1 117 ? 5.259 -3.411 -6.338 1.00 90.25 117 LEU A O 1
ATOM 923 N N . LEU A 1 118 ? 3.053 -3.118 -6.039 1.00 88.88 118 LEU A N 1
ATOM 924 C CA . LEU A 1 118 ? 2.703 -3.240 -7.454 1.00 88.88 118 LEU A CA 1
ATOM 925 C C . LEU A 1 118 ? 3.300 -2.096 -8.277 1.00 88.88 118 LEU A C 1
ATOM 927 O O . LEU A 1 118 ? 3.832 -2.336 -9.353 1.00 88.88 118 LEU A O 1
ATOM 931 N N . MET A 1 119 ? 3.273 -0.870 -7.762 1.00 88.00 119 MET A N 1
ATOM 932 C CA . MET A 1 119 ? 3.888 0.285 -8.416 1.00 88.00 119 MET A CA 1
ATOM 933 C C . MET A 1 119 ? 5.409 0.146 -8.540 1.00 88.00 119 MET A C 1
ATOM 935 O O . MET A 1 119 ? 5.972 0.581 -9.543 1.00 88.00 119 MET A O 1
ATOM 939 N N . ALA A 1 120 ? 6.066 -0.458 -7.546 1.00 85.00 120 ALA A N 1
ATOM 940 C CA . ALA A 1 120 ? 7.509 -0.679 -7.557 1.00 85.00 120 ALA A CA 1
ATOM 941 C C . ALA A 1 120 ? 7.941 -1.860 -8.442 1.00 85.00 120 ALA A C 1
ATOM 943 O O . ALA A 1 120 ? 9.046 -1.840 -8.985 1.00 85.00 120 ALA A O 1
ATOM 944 N N . GLY A 1 121 ? 7.092 -2.880 -8.600 1.00 82.50 121 GLY A N 1
ATOM 945 C CA . GLY A 1 121 ? 7.417 -4.096 -9.353 1.00 82.50 121 GLY A CA 1
ATOM 946 C C . GLY A 1 121 ? 6.896 -4.155 -10.793 1.00 82.50 121 GLY A C 1
ATOM 947 O O . GLY A 1 121 ? 7.489 -4.843 -11.622 1.00 82.50 121 GLY A O 1
ATOM 948 N N . LEU A 1 122 ? 5.783 -3.485 -11.104 1.00 83.88 122 LEU A N 1
ATOM 949 C CA . LEU A 1 122 ? 5.144 -3.545 -12.422 1.00 83.88 122 LEU A CA 1
ATOM 950 C C . LEU A 1 122 ? 5.624 -2.433 -13.366 1.00 83.88 122 LEU A C 1
ATOM 952 O O . LEU A 1 122 ? 6.263 -1.466 -12.967 1.00 83.88 122 LEU A O 1
ATOM 956 N N . ASN A 1 123 ? 5.258 -2.560 -14.646 1.00 86.19 123 ASN A N 1
ATOM 957 C CA . ASN A 1 123 ? 5.595 -1.613 -15.716 1.00 86.19 123 ASN A CA 1
ATOM 958 C C . ASN A 1 123 ? 7.106 -1.513 -16.014 1.00 86.19 123 ASN A C 1
ATOM 960 O O . ASN A 1 123 ? 7.668 -0.428 -16.180 1.00 86.19 123 ASN A O 1
ATOM 964 N N . ASN A 1 124 ? 7.759 -2.678 -16.102 1.00 83.06 124 ASN A N 1
ATOM 965 C CA . ASN A 1 124 ? 9.177 -2.818 -16.441 1.00 83.06 124 ASN A CA 1
ATOM 966 C C . ASN A 1 124 ? 10.114 -2.018 -15.524 1.00 83.06 124 ASN A C 1
ATOM 968 O O . ASN A 1 124 ? 11.134 -1.495 -15.968 1.00 83.06 124 ASN A O 1
ATOM 972 N N . THR A 1 125 ? 9.785 -1.899 -14.243 1.00 84.81 125 THR A N 1
ATOM 973 C CA . THR A 1 125 ? 10.685 -1.294 -13.262 1.00 84.81 125 THR A CA 1
ATOM 974 C C . THR A 1 125 ? 11.720 -2.285 -12.759 1.00 84.81 125 THR A C 1
ATOM 976 O O . THR A 1 125 ? 11.457 -3.480 -12.585 1.00 84.81 125 THR A O 1
ATOM 979 N N . ALA A 1 126 ? 12.918 -1.775 -12.484 1.00 84.69 126 ALA A N 1
ATOM 980 C CA . ALA A 1 126 ? 13.869 -2.485 -11.648 1.00 84.69 126 ALA A CA 1
ATOM 981 C C . ALA A 1 126 ? 13.441 -2.348 -10.182 1.00 84.69 126 ALA A C 1
ATOM 983 O O . ALA A 1 126 ? 13.654 -1.303 -9.568 1.00 84.69 126 ALA A O 1
ATOM 984 N N . TYR A 1 127 ? 12.836 -3.394 -9.618 1.00 83.81 127 TYR A N 1
ATOM 985 C CA . TYR A 1 127 ? 12.444 -3.381 -8.205 1.00 83.81 127 TYR A CA 1
ATOM 986 C C . TYR A 1 127 ? 13.662 -3.470 -7.273 1.00 83.81 127 TYR A C 1
ATOM 988 O O . TYR A 1 127 ? 13.580 -3.065 -6.116 1.00 83.81 127 TYR A O 1
ATOM 996 N N . TYR A 1 128 ? 14.791 -3.993 -7.767 1.00 84.81 128 TYR A N 1
ATOM 997 C CA . TYR A 1 128 ? 16.051 -4.052 -7.031 1.00 84.81 128 TYR A CA 1
ATOM 998 C C . TYR A 1 128 ? 17.198 -3.494 -7.892 1.00 84.81 128 TYR A C 1
ATOM 1000 O O . TYR A 1 128 ? 17.850 -4.247 -8.627 1.00 84.81 128 TYR A O 1
ATOM 1008 N N . PRO A 1 129 ? 17.408 -2.164 -7.871 1.00 83.44 129 PRO A N 1
ATOM 1009 C CA . PRO A 1 129 ? 18.457 -1.514 -8.645 1.00 83.44 129 PRO A CA 1
ATOM 1010 C C . PRO A 1 129 ? 19.838 -1.764 -8.028 1.00 83.44 129 PRO A C 1
ATOM 1012 O O . PRO A 1 129 ? 20.025 -1.652 -6.815 1.00 83.44 129 PRO A O 1
ATOM 1015 N N . SER A 1 130 ? 20.824 -2.077 -8.867 1.00 83.38 130 SER A N 1
ATOM 1016 C CA . SER A 1 130 ? 22.215 -2.218 -8.427 1.00 83.38 130 SER A CA 1
ATOM 1017 C C . SER A 1 130 ? 22.904 -0.854 -8.351 1.00 83.38 130 SER A C 1
ATOM 1019 O O . SER A 1 130 ? 22.822 -0.051 -9.280 1.00 83.38 130 SER A O 1
ATOM 1021 N N . LEU A 1 131 ? 23.619 -0.604 -7.249 1.00 80.06 131 LEU A N 1
ATOM 1022 C CA . LEU A 1 131 ? 24.365 0.641 -7.021 1.00 80.06 131 LEU A CA 1
ATOM 1023 C C . LEU A 1 131 ? 25.695 0.694 -7.789 1.00 80.06 131 LEU A C 1
ATOM 1025 O O . LEU A 1 131 ? 26.222 1.777 -8.020 1.00 80.06 131 LEU A O 1
ATOM 1029 N N . THR A 1 132 ? 26.253 -0.460 -8.168 1.00 80.06 132 THR A N 1
ATOM 1030 C CA . THR A 1 132 ? 27.573 -0.555 -8.817 1.00 80.06 132 THR A CA 1
ATOM 1031 C C . THR A 1 132 ? 27.480 -0.644 -10.335 1.00 80.06 132 THR A C 1
ATOM 1033 O O . THR A 1 132 ? 28.360 -0.155 -11.037 1.00 80.06 132 THR A O 1
ATOM 1036 N N . SER A 1 133 ? 26.423 -1.266 -10.862 1.00 82.25 133 SER A N 1
ATOM 1037 C CA . SER A 1 133 ? 26.189 -1.381 -12.302 1.00 82.25 133 SER A CA 1
ATOM 1038 C C . SER A 1 133 ? 24.686 -1.393 -12.592 1.00 82.25 133 SER A C 1
ATOM 1040 O O . SER A 1 133 ? 24.023 -2.387 -12.298 1.00 82.25 133 SER A O 1
ATOM 1042 N N . PRO A 1 134 ? 24.130 -0.340 -13.220 1.00 77.50 134 PRO A N 1
ATOM 1043 C CA . PRO A 1 134 ? 22.701 -0.268 -13.529 1.00 77.50 134 PRO A CA 1
ATOM 1044 C C . PRO A 1 134 ? 22.195 -1.462 -14.346 1.00 77.50 134 PRO A C 1
ATOM 1046 O O . PRO A 1 134 ? 21.046 -1.863 -14.188 1.00 77.50 134 PRO A O 1
ATOM 1049 N N . GLN A 1 135 ? 23.062 -2.070 -15.164 1.00 83.06 135 GLN A N 1
ATOM 1050 C CA . GLN A 1 135 ? 22.726 -3.231 -15.990 1.00 83.06 135 GLN A CA 1
ATOM 1051 C C . GLN A 1 135 ? 22.587 -4.549 -15.215 1.00 83.06 135 GLN A C 1
ATOM 1053 O O . GLN A 1 135 ? 21.918 -5.459 -15.689 1.00 83.06 135 GLN A O 1
ATOM 1058 N N . SER A 1 136 ? 23.140 -4.640 -14.003 1.00 81.56 136 SER A N 1
ATOM 1059 C CA . SER A 1 136 ? 22.969 -5.809 -13.124 1.00 81.56 136 SER A CA 1
ATOM 1060 C C . SER A 1 136 ? 21.732 -5.689 -12.227 1.00 81.56 136 SER A C 1
ATOM 1062 O O . SER A 1 136 ? 21.635 -6.364 -11.203 1.00 81.56 136 SER A O 1
ATOM 1064 N N . SER A 1 137 ? 20.811 -4.781 -12.554 1.00 84.50 137 SER A N 1
ATOM 1065 C CA . SER A 1 137 ? 19.580 -4.584 -11.791 1.00 84.50 137 SER A CA 1
ATOM 1066 C C . SER A 1 137 ? 18.587 -5.723 -12.032 1.00 84.50 137 SER A C 1
ATOM 1068 O O . SER A 1 137 ? 18.582 -6.361 -13.087 1.00 84.50 137 SER A O 1
ATOM 1070 N N . LEU A 1 138 ? 17.719 -5.977 -11.051 1.00 82.88 138 LEU A N 1
ATOM 1071 C CA . LEU A 1 138 ? 16.709 -7.030 -11.144 1.00 82.88 138 LEU A CA 1
ATOM 1072 C C . LEU A 1 138 ? 15.335 -6.433 -11.454 1.00 82.88 138 LEU A C 1
ATOM 1074 O O . LEU A 1 138 ? 14.854 -5.520 -10.778 1.00 82.88 138 LEU A O 1
ATOM 1078 N N . CYS A 1 139 ? 14.699 -6.998 -12.473 1.00 84.31 139 CYS A N 1
ATOM 1079 C CA . CYS A 1 139 ? 13.315 -6.756 -12.861 1.00 84.31 139 CYS A CA 1
ATOM 1080 C C . CYS A 1 139 ? 12.587 -8.099 -12.980 1.00 84.31 139 CYS A C 1
ATOM 1082 O O . CYS A 1 139 ? 13.233 -9.145 -13.075 1.00 84.31 139 CYS A O 1
ATOM 1084 N N . LEU A 1 140 ? 11.251 -8.072 -13.030 1.00 82.81 140 LEU A N 1
ATOM 1085 C CA . LEU A 1 140 ? 10.432 -9.289 -13.114 1.00 82.81 140 LEU A CA 1
ATOM 1086 C C . LEU A 1 140 ? 10.876 -10.233 -14.246 1.00 82.81 140 LEU A C 1
ATOM 1088 O O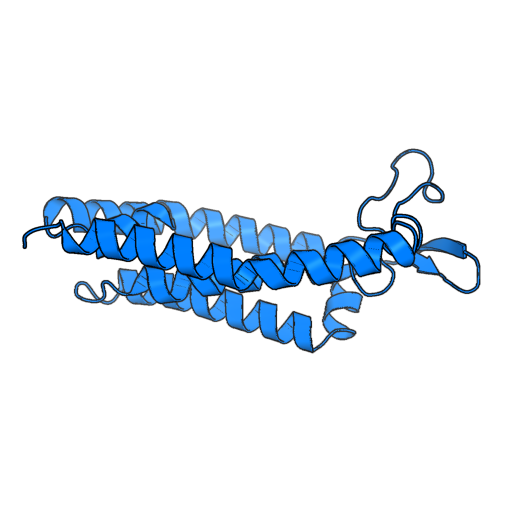 . LEU A 1 140 ? 10.857 -11.443 -14.077 1.00 82.81 140 LEU A O 1
ATOM 1092 N N . ALA A 1 141 ? 11.301 -9.687 -15.386 1.00 80.56 141 ALA A N 1
ATOM 1093 C CA . ALA A 1 141 ? 11.702 -10.478 -16.546 1.00 80.56 141 ALA A CA 1
ATOM 1094 C C . ALA A 1 141 ? 13.006 -11.267 -16.327 1.00 80.56 141 ALA A C 1
ATOM 1096 O O . ALA A 1 141 ? 13.146 -12.365 -16.854 1.00 80.56 141 ALA A O 1
ATOM 1097 N N . ASN A 1 142 ? 13.947 -10.718 -15.555 1.00 82.69 142 ASN A N 1
ATOM 1098 C CA . ASN A 1 142 ? 15.271 -11.311 -15.343 1.00 82.69 142 ASN A CA 1
ATOM 1099 C C . ASN A 1 142 ? 15.334 -12.188 -14.076 1.00 82.69 142 ASN A C 1
ATOM 1101 O O . ASN A 1 142 ? 16.187 -13.060 -13.965 1.00 82.69 142 ASN A O 1
ATOM 1105 N N . SER A 1 143 ? 14.435 -11.980 -13.106 1.00 82.75 143 SER A N 1
ATOM 1106 C CA . SER A 1 143 ? 14.485 -12.659 -11.800 1.00 82.75 143 SER A CA 1
ATOM 1107 C C . SER A 1 143 ? 13.377 -13.693 -11.561 1.00 82.75 143 SER A C 1
ATOM 1109 O O . SER A 1 143 ? 13.100 -14.058 -10.418 1.00 82.75 143 SER A O 1
ATOM 1111 N N . CYS A 1 144 ? 12.749 -14.198 -12.624 1.00 82.69 144 CYS A N 1
ATOM 1112 C CA . CYS A 1 144 ? 11.729 -15.242 -12.536 1.00 82.69 144 CYS A CA 1
ATOM 1113 C C . CYS A 1 144 ? 12.311 -16.648 -12.766 1.00 82.69 144 CYS A C 1
ATOM 1115 O O . CYS A 1 144 ? 13.226 -16.843 -13.560 1.00 82.69 144 CYS A O 1
ATOM 1117 N N . SER A 1 145 ? 11.762 -17.647 -12.065 1.00 86.50 145 SER A N 1
ATOM 1118 C CA . SER A 1 145 ? 12.090 -19.064 -12.298 1.00 86.50 145 SER A CA 1
ATOM 1119 C C . SER A 1 145 ? 11.575 -19.551 -13.658 1.00 86.50 145 SER A C 1
ATOM 1121 O O . SER A 1 145 ? 10.833 -18.852 -14.346 1.00 86.50 145 SER A O 1
ATOM 1123 N N . SER A 1 146 ? 11.934 -20.782 -14.040 1.00 88.50 146 SER A N 1
ATOM 1124 C CA . SER A 1 146 ? 11.392 -21.405 -15.249 1.00 88.50 146 SER A CA 1
ATOM 1125 C C . SER A 1 146 ? 9.860 -21.454 -15.214 1.00 88.50 146 SER A C 1
ATOM 1127 O O . SER A 1 146 ? 9.239 -21.563 -14.150 1.00 88.50 146 SER A O 1
ATOM 1129 N N . GLN A 1 147 ? 9.240 -21.412 -16.396 1.00 88.25 147 GLN A N 1
ATOM 1130 C CA . GLN A 1 147 ? 7.783 -21.464 -16.535 1.00 88.25 147 GLN A CA 1
ATOM 1131 C C . GLN A 1 147 ? 7.181 -22.708 -15.863 1.00 88.25 147 GLN A C 1
ATOM 1133 O O . GLN A 1 147 ? 6.104 -22.628 -15.279 1.00 88.25 147 GLN A O 1
ATOM 1138 N N . PHE A 1 148 ? 7.900 -23.835 -15.896 1.00 91.31 148 PHE A N 1
ATOM 1139 C CA . PHE A 1 148 ? 7.496 -25.059 -15.210 1.00 91.31 148 PHE A CA 1
ATOM 1140 C C . PHE A 1 148 ? 7.377 -24.844 -13.696 1.00 91.31 148 PHE A C 1
ATOM 1142 O O . PHE A 1 148 ? 6.319 -25.088 -13.120 1.00 91.31 148 PHE A O 1
ATOM 1149 N N . THR A 1 149 ? 8.424 -24.318 -13.054 1.00 91.31 149 THR A N 1
ATOM 1150 C CA . THR A 1 149 ? 8.422 -24.067 -11.606 1.00 91.31 149 THR A CA 1
ATOM 1151 C C . THR A 1 149 ? 7.367 -23.032 -11.214 1.00 91.31 149 THR A C 1
ATOM 1153 O O . THR A 1 149 ? 6.644 -23.239 -10.240 1.00 91.31 149 THR A O 1
ATOM 1156 N N . LEU A 1 150 ? 7.221 -21.951 -11.988 1.00 90.06 150 LEU A N 1
ATOM 1157 C CA . LEU A 1 150 ? 6.172 -20.945 -11.774 1.00 90.06 150 LEU A CA 1
ATOM 1158 C C . LEU A 1 150 ? 4.764 -21.544 -11.881 1.00 90.06 150 LEU A C 1
ATOM 1160 O O . LEU A 1 150 ? 3.900 -21.217 -11.068 1.00 90.06 150 LEU A O 1
ATOM 1164 N N . GLY A 1 151 ? 4.540 -22.441 -12.843 1.00 91.75 151 GLY A N 1
ATOM 1165 C CA . GLY A 1 151 ? 3.274 -23.152 -13.004 1.00 91.75 151 GLY A CA 1
ATOM 1166 C C . GLY A 1 151 ? 2.947 -24.047 -11.810 1.00 91.75 151 GLY A C 1
ATOM 1167 O O . GLY A 1 151 ? 1.830 -24.021 -11.305 1.00 91.75 151 GLY A O 1
ATOM 1168 N N . VAL A 1 152 ? 3.926 -24.794 -11.294 1.00 94.25 152 VAL 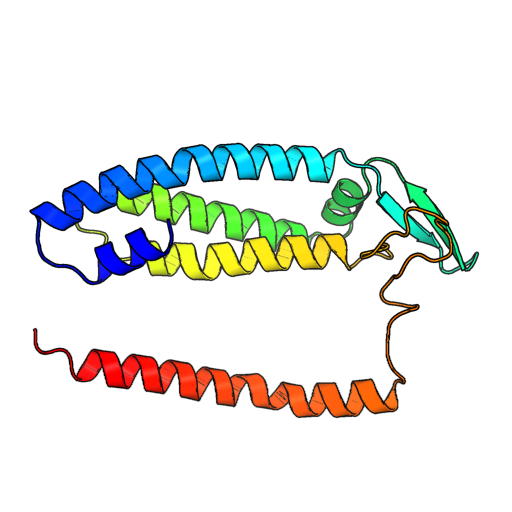A N 1
ATOM 1169 C CA . VAL A 1 152 ? 3.711 -25.632 -10.102 1.00 94.25 152 VAL A CA 1
ATOM 1170 C C . VAL A 1 152 ? 3.415 -24.767 -8.871 1.00 94.25 152 VAL A C 1
ATOM 1172 O O . VAL A 1 152 ? 2.476 -25.049 -8.127 1.00 94.25 152 VAL A O 1
ATOM 1175 N N . MET A 1 153 ? 4.165 -23.681 -8.665 1.00 93.06 153 MET A N 1
ATOM 1176 C CA . MET A 1 153 ? 3.974 -22.797 -7.507 1.00 93.06 153 MET A CA 1
ATOM 1177 C C . MET A 1 153 ? 2.662 -22.006 -7.563 1.00 93.06 153 MET A C 1
ATOM 1179 O O . MET A 1 153 ? 2.071 -21.730 -6.515 1.00 93.06 153 MET A O 1
ATOM 1183 N N . SER A 1 154 ? 2.157 -21.676 -8.756 1.00 91.88 154 SER A N 1
ATOM 1184 C CA . SER A 1 154 ? 0.836 -21.052 -8.895 1.00 91.88 154 SER A CA 1
ATOM 1185 C C . SER A 1 154 ? -0.28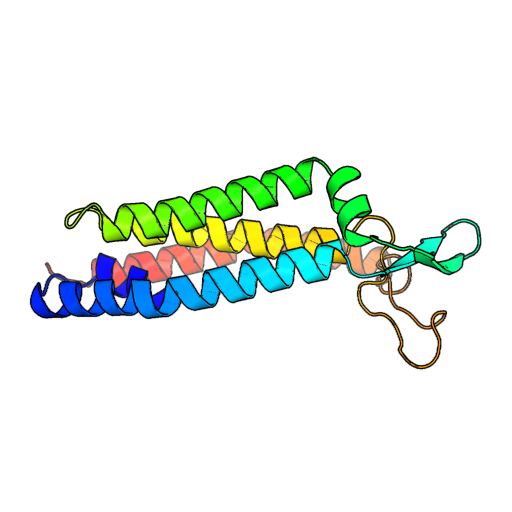8 -22.013 -8.493 1.00 91.88 154 SER A C 1
ATOM 1187 O O . SER A 1 154 ? -1.208 -21.603 -7.784 1.00 91.88 154 SER A O 1
ATOM 1189 N N . VAL A 1 155 ? -0.171 -23.304 -8.833 1.00 93.12 155 VAL A N 1
ATOM 1190 C CA . VAL A 1 155 ? -1.111 -24.345 -8.383 1.00 93.12 155 VAL A CA 1
ATOM 1191 C C . VAL A 1 155 ? -1.055 -24.510 -6.865 1.00 93.12 155 VAL A C 1
ATOM 1193 O O . VAL A 1 155 ? -2.099 -24.537 -6.218 1.00 93.12 155 VAL A O 1
ATOM 1196 N N . VAL A 1 156 ? 0.140 -24.545 -6.264 1.00 93.88 156 VAL A N 1
ATOM 1197 C CA . VAL A 1 156 ? 0.284 -24.599 -4.795 1.00 93.88 156 VAL A CA 1
ATOM 1198 C C . VAL A 1 156 ? -0.337 -23.366 -4.126 1.00 93.88 156 VAL A C 1
ATOM 1200 O O . VAL A 1 156 ? -0.982 -23.484 -3.085 1.00 93.88 156 VAL A O 1
ATOM 1203 N N . SER A 1 157 ? -0.223 -22.189 -4.745 1.00 93.38 157 SER A N 1
ATOM 1204 C CA . SER A 1 157 ? -0.823 -20.944 -4.239 1.00 93.38 157 SER A CA 1
ATOM 1205 C C . SER A 1 157 ? -2.358 -20.985 -4.200 1.00 93.38 157 SER A C 1
ATOM 1207 O O . SER A 1 157 ? -2.974 -20.219 -3.460 1.00 93.38 157 SER A O 1
ATOM 1209 N N . LEU A 1 158 ? -2.999 -21.920 -4.909 1.00 94.25 158 LEU A N 1
ATOM 1210 C CA . LEU A 1 158 ? -4.444 -22.153 -4.819 1.00 94.25 158 LEU A CA 1
ATOM 1211 C C . LEU A 1 158 ? -4.876 -22.666 -3.427 1.00 94.25 158 LEU A C 1
ATOM 1213 O O . LEU A 1 158 ? -6.057 -22.598 -3.091 1.00 94.25 158 LEU A O 1
ATOM 1217 N N . LEU A 1 159 ? -3.930 -23.101 -2.579 1.00 94.75 159 LEU A N 1
ATOM 1218 C CA . LEU A 1 159 ? -4.162 -23.462 -1.172 1.00 94.75 159 LEU A CA 1
ATOM 1219 C C . LEU A 1 159 ? -4.234 -22.257 -0.213 1.00 94.75 159 LEU A C 1
ATOM 1221 O O . LEU A 1 159 ? -4.683 -22.417 0.923 1.00 94.75 159 LEU A O 1
ATOM 1225 N N . ILE A 1 160 ? -3.845 -21.048 -0.636 1.00 94.69 160 ILE A N 1
ATOM 1226 C CA . ILE A 1 160 ? -3.931 -19.821 0.183 1.00 94.69 160 ILE A CA 1
ATOM 1227 C C . ILE A 1 160 ? -5.320 -19.609 0.831 1.0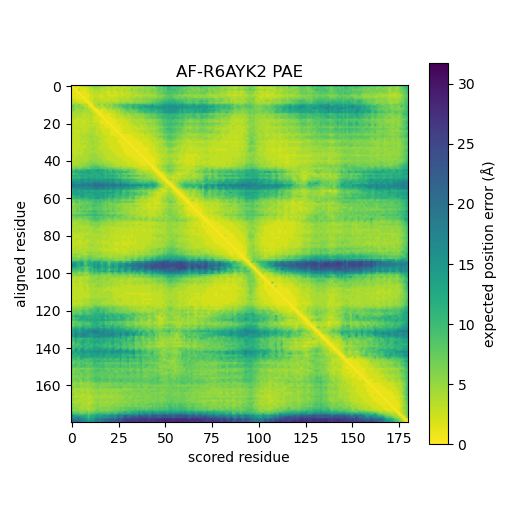0 94.69 160 ILE A C 1
ATOM 1229 O O . ILE A 1 160 ? -5.356 -19.345 2.037 1.00 94.69 160 ILE A O 1
ATOM 1233 N N . PRO A 1 161 ? -6.471 -19.749 0.133 1.00 94.00 161 PRO A N 1
ATOM 1234 C CA . PRO A 1 161 ? -7.787 -19.605 0.763 1.00 94.00 161 PRO A CA 1
ATOM 1235 C C . PRO A 1 161 ? -8.038 -20.591 1.913 1.00 94.00 161 PRO A C 1
ATOM 1237 O O . PRO A 1 161 ? -8.696 -20.221 2.883 1.00 94.00 161 PRO A O 1
ATOM 1240 N N . PHE A 1 162 ? -7.490 -21.810 1.860 1.00 95.56 162 PHE A N 1
ATOM 1241 C CA . PHE A 1 162 ? -7.619 -22.782 2.952 1.00 95.56 162 PHE A CA 1
ATOM 1242 C C . PHE A 1 162 ? -6.866 -22.319 4.206 1.00 95.56 162 PHE A C 1
ATOM 1244 O O . PHE A 1 162 ? -7.397 -22.377 5.317 1.00 95.56 162 PHE A O 1
ATOM 1251 N N . VAL A 1 163 ? -5.657 -21.779 4.026 1.00 95.25 163 VAL A N 1
ATOM 1252 C CA . VAL A 1 163 ? -4.868 -21.202 5.125 1.00 95.25 163 VAL A CA 1
ATOM 1253 C C . VAL A 1 163 ? -5.592 -19.999 5.735 1.00 95.25 163 VAL A C 1
ATOM 1255 O O . VAL A 1 163 ? -5.697 -19.898 6.959 1.00 95.25 163 VAL A O 1
ATOM 1258 N N . LEU A 1 164 ? -6.157 -19.117 4.903 1.00 93.44 164 LEU A N 1
ATOM 1259 C CA . LEU A 1 164 ? -6.951 -17.978 5.374 1.00 93.44 164 LEU A CA 1
ATOM 1260 C C . LEU A 1 164 ? -8.203 -18.423 6.141 1.00 93.44 164 LEU A C 1
ATOM 1262 O O . LEU A 1 164 ? -8.502 -17.852 7.191 1.00 93.44 164 LEU A O 1
ATOM 1266 N N . ALA A 1 165 ? -8.901 -19.459 5.667 1.00 94.81 165 ALA A N 1
ATOM 1267 C CA . ALA A 1 165 ? -10.060 -20.023 6.354 1.00 94.81 165 ALA A CA 1
ATOM 1268 C C . ALA A 1 165 ? -9.688 -20.579 7.737 1.00 94.81 165 ALA A C 1
ATOM 1270 O O . ALA A 1 165 ? -10.391 -20.317 8.715 1.00 94.81 165 ALA A O 1
ATOM 1271 N N . TYR A 1 166 ? -8.555 -21.278 7.847 1.00 95.62 166 TYR A N 1
ATOM 1272 C CA . TYR A 1 166 ? -8.050 -21.761 9.132 1.00 95.62 166 TYR A CA 1
ATOM 1273 C C . TYR A 1 166 ? -7.701 -20.612 10.088 1.00 95.62 166 TYR A C 1
ATOM 1275 O O . TYR A 1 166 ? -8.106 -20.642 11.251 1.00 95.62 166 TYR A O 1
ATOM 1283 N N . ILE A 1 167 ? -7.006 -19.574 9.608 1.00 93.94 167 ILE A N 1
ATOM 1284 C CA . ILE A 1 167 ? -6.682 -18.389 10.418 1.00 93.94 167 ILE A CA 1
ATOM 1285 C C . ILE A 1 167 ? -7.971 -17.721 10.914 1.00 93.94 167 ILE A C 1
ATOM 1287 O O . ILE A 1 167 ? -8.085 -17.415 12.102 1.00 93.94 167 ILE A O 1
ATOM 1291 N N . ALA A 1 168 ? -8.962 -17.538 10.037 1.00 91.94 168 ALA A N 1
ATOM 1292 C CA . ALA A 1 168 ? -10.254 -16.963 10.402 1.00 91.94 168 ALA A CA 1
ATOM 1293 C C . ALA A 1 168 ? -10.986 -17.815 11.453 1.00 91.94 168 ALA A C 1
ATOM 1295 O O . ALA A 1 168 ? -11.485 -17.280 12.445 1.00 91.94 168 ALA A O 1
ATOM 1296 N N . TYR A 1 169 ? -10.999 -19.140 11.283 1.00 93.94 169 TYR A N 1
ATOM 1297 C CA . TYR A 1 169 ? -11.589 -20.069 12.244 1.00 93.94 169 TYR A CA 1
ATOM 1298 C C . TYR A 1 169 ? -10.881 -20.031 13.605 1.00 93.94 169 TYR A C 1
ATOM 1300 O O . TYR A 1 169 ? -11.543 -19.982 14.644 1.00 93.94 169 TYR A O 1
ATOM 1308 N N . ALA A 1 170 ? -9.547 -20.005 13.621 1.00 93.44 170 ALA A N 1
ATOM 1309 C CA . ALA A 1 170 ? -8.762 -19.912 14.848 1.00 93.44 170 ALA A CA 1
ATOM 1310 C C . ALA A 1 170 ? -9.080 -18.619 15.617 1.00 93.44 170 ALA A C 1
ATOM 1312 O O . ALA A 1 170 ? -9.353 -18.665 16.819 1.00 93.44 170 ALA A O 1
ATOM 1313 N N . TRP A 1 171 ? -9.135 -17.481 14.918 1.00 89.50 171 TRP A N 1
ATOM 1314 C CA . TRP A 1 171 ? -9.530 -16.196 15.502 1.00 89.50 171 TRP A CA 1
ATOM 1315 C C . TRP A 1 171 ? -10.968 -16.200 16.027 1.00 89.50 171 TRP A C 1
ATOM 1317 O O . TRP A 1 171 ? -11.224 -15.705 17.126 1.00 89.50 171 TRP A O 1
ATOM 1327 N N . TRP A 1 172 ? -11.905 -16.794 15.287 1.00 88.56 172 TRP A N 1
ATOM 1328 C CA . TRP A 1 172 ? -13.291 -16.935 15.731 1.00 88.56 172 TRP A CA 1
ATOM 1329 C C . TRP A 1 172 ? -13.416 -17.811 16.987 1.00 88.56 172 TRP A C 1
ATOM 1331 O O . TRP A 1 172 ? -14.126 -17.454 17.927 1.00 88.56 172 TRP A O 1
ATOM 1341 N N . SER A 1 173 ? -12.686 -18.927 17.042 1.00 89.81 173 SER A N 1
ATOM 1342 C CA . SER A 1 173 ? -12.667 -19.843 18.190 1.00 89.81 173 SER A CA 1
ATOM 1343 C C . SER A 1 173 ? -12.103 -19.184 19.453 1.00 89.81 173 SER A C 1
ATOM 1345 O O . SER A 1 173 ? -12.642 -19.374 20.547 1.00 89.81 173 SER A O 1
ATOM 1347 N N . LEU A 1 174 ? -11.057 -18.364 19.306 1.00 86.50 174 LEU A N 1
ATOM 1348 C CA . LEU A 1 174 ? -10.501 -17.569 20.403 1.00 86.50 174 LEU A CA 1
ATOM 1349 C C . LEU A 1 174 ? -11.520 -16.554 20.928 1.00 86.50 174 LEU A C 1
ATOM 1351 O O . LEU A 1 174 ? -11.708 -16.451 22.141 1.00 86.50 174 LEU A O 1
ATOM 1355 N N . GLU A 1 175 ? -12.223 -15.856 20.035 1.00 82.12 175 GLU A N 1
ATOM 1356 C CA . GLU A 1 175 ? -13.199 -14.848 20.451 1.00 82.12 175 GLU A CA 1
ATOM 1357 C C . GLU A 1 175 ? -14.438 -15.468 21.107 1.00 82.12 175 GLU A C 1
ATOM 1359 O O . GLU A 1 175 ? -14.971 -14.913 22.063 1.00 82.12 175 GLU A O 1
ATOM 1364 N N . ARG A 1 176 ? -14.871 -16.656 20.669 1.00 79.81 176 ARG A N 1
ATOM 1365 C CA . ARG A 1 176 ? -16.037 -17.347 21.245 1.00 79.81 176 ARG A CA 1
ATOM 1366 C C . ARG A 1 176 ? -15.829 -17.771 22.704 1.00 79.81 176 ARG A C 1
ATOM 1368 O O . ARG A 1 176 ? -16.800 -17.919 23.441 1.00 79.81 176 ARG A O 1
ATOM 1375 N N . LYS A 1 177 ? -14.579 -17.976 23.132 1.00 68.56 177 LYS A N 1
ATOM 1376 C CA . LYS A 1 177 ? -14.235 -18.324 24.523 1.00 68.56 177 LYS A CA 1
ATOM 1377 C C . LYS A 1 177 ? -14.234 -17.119 25.463 1.00 68.56 177 LYS A C 1
ATOM 1379 O O . LYS A 1 177 ? -14.159 -17.297 26.679 1.00 68.56 177 LYS A O 1
ATOM 1384 N N . ARG A 1 178 ? -14.323 -15.904 24.924 1.00 59.41 178 ARG A N 1
ATOM 1385 C CA . ARG A 1 178 ? -14.398 -14.680 25.707 1.00 59.41 178 ARG A CA 1
ATOM 1386 C C . ARG A 1 178 ? -15.825 -14.513 26.241 1.00 59.41 178 ARG A C 1
ATOM 1388 O O . ARG A 1 178 ? -16.737 -14.176 25.493 1.00 59.41 178 ARG A O 1
ATOM 1395 N N . LYS A 1 179 ? -16.024 -14.797 27.533 1.00 49.78 179 LYS A N 1
ATOM 1396 C CA . LYS A 1 179 ? -17.269 -14.447 28.239 1.00 49.78 179 LYS A CA 1
ATOM 1397 C C . LYS A 1 179 ? -17.437 -12.913 28.254 1.00 49.78 179 LYS A C 1
ATOM 1399 O O . LYS A 1 179 ? -16.407 -12.232 28.287 1.00 49.78 179 LYS A O 1
ATOM 1404 N N . PRO A 1 180 ? -18.683 -12.403 28.173 1.00 51.59 180 PRO A N 1
ATOM 1405 C CA . PRO A 1 180 ? -18.967 -10.968 28.224 1.00 51.59 180 PRO A CA 1
ATOM 1406 C C . PRO A 1 180 ? -18.449 -10.326 29.513 1.00 51.59 180 PRO A C 1
ATOM 1408 O O . PRO A 1 180 ? -18.427 -11.026 30.553 1.00 51.59 180 PRO A O 1
#

pLDDT: mean 85.75, std 8.09, range [49.78, 95.62]

Sequence (180 aa):
MLGALYLLNRTDQPQLQTRLRRQLLIDAVPFLLLFVAYVVFLLTTSGLTYQPATQQFVAEPYKYLHNLLALPWVLVLFVVGVILVLYAIVSSVRCAACRCGIWYAGPGVVLVVLALLLMAGLNNTAYYPSLTSPQSSLCLANSCSSQFTLGVMSVVSLLIPFVLAYIAYAWWSLERKRKP

Nearest PDB structures (foldseek):
  6rko-assembly1_B  TM=7.793E-01  e=6.657E-05  Escherichia coli K-12
  7ose-assembly1_B  TM=7.403E-01  e=3.137E-04  Escherichia coli BW25113
  5ir6-assembly1_B  TM=6.349E-01  e=3.262E-01  Geobacillus stearothermophilus

Secondary structure (DSSP, 8-state):
-HHHHHHHHH---HHHHHHHHHHHHHHHHHHHHHHHHHHHHHHHS-EEEEETTTTEEEEETTHHHHHHHH-HHHHHHHHHHHHHHHHHHHHHHH-TT-TTHHHHHHHHHHHHHHHHHHHHHSSSBEEE--SS-GGG-EETTTSPPPHHHHHHHHHHHTTHHHHHHHHHHHHHHHHHT---

Solvent-accessible surface area (backbone atoms only — not comparable to full-atom values): 9581 Å² total; per-residue (Å²): 82,72,68,40,35,48,47,48,49,72,52,87,53,68,74,56,42,58,52,39,51,54,49,31,52,66,42,42,54,58,50,50,52,52,47,50,53,47,51,53,50,50,37,64,33,65,36,42,35,51,38,86,91,76,73,40,54,41,81,36,78,30,35,46,41,54,36,38,69,75,34,58,68,44,41,50,36,30,52,52,9,50,51,29,34,51,48,17,52,52,46,45,70,74,33,95,81,48,48,58,27,39,75,34,28,52,60,11,49,53,31,31,53,49,24,53,52,47,46,44,46,42,87,48,19,37,62,48,70,37,93,87,43,60,75,72,34,38,28,67,88,78,71,58,74,57,70,67,60,52,52,54,50,55,59,58,53,68,50,51,65,58,55,52,50,50,53,52,48,53,54,50,58,58,54,70,70,57,76,136

Mean predicted aligned error: 6.95 Å